Protein AF-A0A922T431-F1 (afdb_monomer_lite)

Organism: NCBI:txid45151

InterPro domains:
  IPR031358 Stealth protein CR1, conserved region 1 [PF17101] (36-63)
  IPR047141 Stealth family [PTHR24045] (108-192)

Secondary structure (DSSP, 8-state):
-----HHHHHTT----SHHHHHHHH----SPPPPPPPEEEEEE---TT-HHHHHHHHHHHTT-TT--TT-----HHHHHTTTEEEEEEEE-EEEEPPTT--SS-EEEE---TTS-TT-TTEEEEEHHHHS-TTGGGG-----HHHHHTTGGGS--SS-EEEEE-TT----S---HHHHEETTTEE---EEEEEE---SPP-HHHHTSSTTHHHHHHHHHHHHHHH-S--EEEEPSS-EEEEHHHHHHHHHTSHHHHHHHHT-SSTTSSS----HHHHHHHHHHHHHHHHHHHHHHHHHHT---PPTTPPPP-

pLDDT: mean 78.51, std 18.5, range [34.03, 98.19]

Structure (mmCIF, N/CA/C/O backbone):
data_AF-A0A922T431-F1
#
_entry.id   AF-A0A922T431-F1
#
loop_
_atom_site.group_PDB
_atom_site.id
_atom_site.type_symbol
_atom_site.label_atom_id
_atom_site.label_alt_id
_atom_site.label_comp_id
_atom_site.label_asym_id
_atom_site.label_entity_id
_atom_site.label_seq_id
_atom_site.pdbx_PDB_ins_code
_atom_site.Cartn_x
_atom_site.Cartn_y
_atom_site.Cartn_z
_atom_site.occupancy
_atom_site.B_iso_or_equiv
_atom_site.auth_seq_id
_atom_site.auth_comp_id
_atom_site.auth_asym_id
_atom_site.auth_atom_id
_atom_site.pdbx_PDB_model_num
ATOM 1 N N . MET A 1 1 ? -11.425 -29.315 9.065 1.00 37.94 1 MET A N 1
ATOM 2 C CA . MET A 1 1 ? -11.839 -27.923 9.331 1.00 37.94 1 MET A CA 1
ATOM 3 C C . MET A 1 1 ? -13.321 -27.972 9.658 1.00 37.94 1 MET A C 1
ATOM 5 O O . MET A 1 1 ? -14.078 -28.425 8.813 1.00 37.94 1 MET A O 1
ATOM 9 N N . ILE A 1 2 ? -13.710 -27.664 10.897 1.00 36.66 2 ILE A N 1
ATOM 10 C CA . ILE A 1 2 ? -15.126 -27.625 11.287 1.00 36.66 2 ILE A CA 1
ATOM 11 C C . ILE A 1 2 ? -15.680 -26.314 10.729 1.00 36.66 2 ILE A C 1
ATOM 13 O O . ILE A 1 2 ? -15.178 -25.248 11.078 1.00 36.66 2 ILE A O 1
ATOM 17 N N . VAL A 1 3 ? -16.634 -26.404 9.808 1.00 43.72 3 VAL A N 1
ATOM 18 C CA . VAL A 1 3 ? -17.357 -25.247 9.276 1.00 43.72 3 VAL A CA 1
ATOM 19 C C . VAL A 1 3 ? -18.650 -25.158 10.074 1.00 43.72 3 VAL A C 1
ATOM 21 O O . VAL A 1 3 ? -19.471 -26.062 9.983 1.00 43.72 3 VAL A O 1
ATOM 24 N N . VAL A 1 4 ? -18.787 -24.114 10.886 1.00 49.91 4 VAL A N 1
ATOM 25 C CA . VAL A 1 4 ? -20.044 -23.761 11.560 1.00 49.91 4 VAL A CA 1
ATOM 26 C C . VAL A 1 4 ? -20.650 -22.625 10.751 1.00 49.91 4 VAL A C 1
ATOM 28 O O . VAL A 1 4 ? -19.943 -21.666 10.425 1.00 49.91 4 VAL A O 1
ATOM 31 N N . SER A 1 5 ? -21.915 -22.758 10.361 1.00 55.88 5 SER A N 1
ATOM 32 C CA . SER A 1 5 ? -22.614 -21.699 9.630 1.00 55.88 5 SER A CA 1
ATOM 33 C C . SER A 1 5 ? -22.793 -20.458 10.512 1.00 55.88 5 SER A C 1
ATOM 35 O O . SER A 1 5 ? -22.745 -20.546 11.743 1.00 55.88 5 SER A O 1
ATOM 37 N N . ILE A 1 6 ? -22.969 -19.277 9.905 1.00 51.53 6 ILE A N 1
ATOM 38 C CA . ILE A 1 6 ? -23.163 -18.062 10.707 1.00 51.53 6 ILE A CA 1
ATOM 39 C C . ILE A 1 6 ? -24.457 -18.177 11.515 1.00 51.53 6 ILE A C 1
ATOM 41 O O . ILE A 1 6 ? -24.462 -17.839 12.693 1.00 51.53 6 ILE A O 1
ATOM 45 N N . GLU A 1 7 ? -25.490 -18.761 10.909 1.00 61.34 7 GLU A N 1
ATOM 46 C CA . GLU A 1 7 ? -26.793 -19.053 11.492 1.00 61.34 7 GLU A CA 1
ATOM 47 C C . GLU A 1 7 ? -26.662 -19.926 12.743 1.00 61.34 7 GLU A C 1
ATOM 49 O O . GLU A 1 7 ? -27.188 -19.562 13.790 1.00 61.34 7 GLU A O 1
ATOM 54 N N . GLU A 1 8 ? -25.891 -21.017 12.681 1.00 66.06 8 GLU A N 1
ATOM 55 C CA . GLU A 1 8 ? -25.609 -21.856 13.855 1.00 66.06 8 GLU A CA 1
ATOM 56 C C . GLU A 1 8 ? -24.791 -21.107 14.914 1.00 66.06 8 GLU A C 1
ATOM 58 O O . GLU A 1 8 ? -25.038 -21.258 16.108 1.00 66.06 8 GLU A O 1
ATOM 63 N N . SER A 1 9 ? -23.829 -20.271 14.508 1.00 58.75 9 SER A N 1
ATOM 64 C CA . SER A 1 9 ? -22.991 -19.533 15.463 1.00 58.75 9 SER A CA 1
ATOM 65 C C . SER A 1 9 ? -23.727 -18.411 16.207 1.00 58.75 9 SER A C 1
ATOM 67 O O . SER A 1 9 ? -23.276 -18.004 17.279 1.00 58.75 9 SER A O 1
ATOM 69 N N . VAL A 1 10 ? -24.856 -17.932 15.669 1.00 63.41 10 VAL A N 1
ATOM 70 C CA . VAL A 1 10 ? -25.667 -16.854 16.259 1.00 63.41 10 VAL A CA 1
ATOM 71 C C . VAL A 1 10 ? -27.062 -17.302 16.695 1.00 63.41 10 VAL A C 1
ATOM 73 O O . VAL A 1 10 ? -27.822 -16.467 17.173 1.00 63.41 10 VAL A O 1
ATOM 76 N N . GLN A 1 11 ? -27.406 -18.593 16.583 1.00 69.81 11 GLN A N 1
ATOM 77 C CA . GLN A 1 11 ? -28.772 -19.087 16.836 1.00 69.81 11 GLN A CA 1
ATOM 78 C C . GLN A 1 11 ? -29.279 -18.749 18.256 1.00 69.81 11 GLN A C 1
ATOM 80 O O . GLN A 1 11 ? -30.478 -18.593 18.466 1.00 69.81 11 GLN A O 1
ATOM 85 N N . ASP A 1 12 ? -28.362 -18.635 19.223 1.00 72.50 12 ASP A N 1
ATOM 86 C CA . ASP A 1 12 ? -28.673 -18.336 20.625 1.00 72.50 12 ASP A CA 1
ATOM 87 C C . ASP A 1 12 ? -28.316 -16.888 21.017 1.00 72.50 12 ASP A C 1
ATOM 89 O O . ASP A 1 12 ? -28.299 -16.551 22.203 1.00 72.50 12 ASP A O 1
ATOM 93 N N . VAL A 1 13 ? -27.950 -16.041 20.050 1.00 72.19 13 VAL A N 1
ATOM 94 C CA . VAL A 1 13 ? -27.691 -14.617 20.281 1.00 72.19 13 VAL A CA 1
ATOM 95 C C . VAL A 1 13 ? -29.018 -13.882 20.155 1.00 72.19 13 VAL A C 1
ATOM 97 O O . VAL A 1 13 ? -29.541 -13.687 19.060 1.00 72.19 13 VAL A O 1
ATOM 100 N N . VAL A 1 14 ? -29.568 -13.470 21.293 1.00 74.69 14 VAL A N 1
ATOM 101 C CA . VAL A 1 14 ? -30.719 -12.569 21.326 1.00 74.69 14 VAL A CA 1
ATOM 102 C C . VAL A 1 14 ? -30.178 -11.150 21.243 1.00 74.69 14 VAL A C 1
ATOM 104 O O . VAL A 1 14 ? -29.561 -10.678 22.192 1.00 74.69 14 VAL A O 1
ATOM 107 N N . LEU A 1 15 ? -30.381 -10.496 20.098 1.00 66.38 15 LEU A N 1
ATOM 108 C CA . LEU A 1 15 ? -30.138 -9.063 19.978 1.00 66.38 15 LEU A CA 1
ATOM 109 C C . LEU A 1 15 ? -31.263 -8.330 20.708 1.00 66.38 15 LEU A C 1
ATOM 111 O O . LEU A 1 15 ? -32.439 -8.506 20.384 1.00 66.38 15 LEU A O 1
ATOM 115 N N . GLU A 1 16 ? -30.911 -7.520 21.695 1.00 76.00 16 GLU A 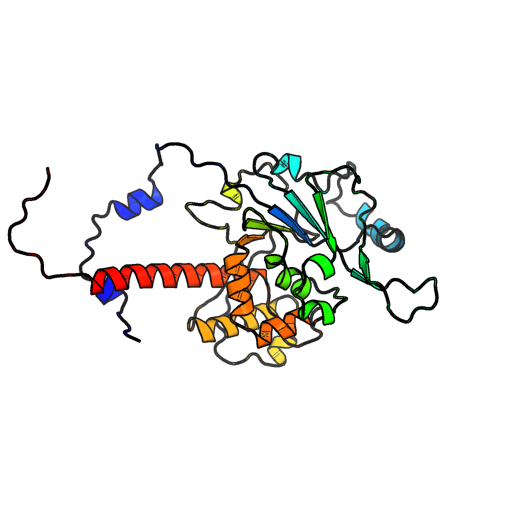N 1
ATOM 116 C CA . GLU A 1 16 ? -31.872 -6.766 22.504 1.00 76.00 16 GLU A CA 1
ATOM 117 C C . GLU A 1 16 ? -32.314 -5.460 21.813 1.00 76.00 16 GLU A C 1
ATOM 119 O O . GLU A 1 16 ? -33.149 -4.717 22.330 1.00 76.00 16 GLU A O 1
ATOM 124 N N . GLY A 1 17 ? -31.769 -5.170 20.627 1.00 69.31 17 GLY A N 1
ATOM 125 C CA . GLY A 1 17 ? -32.112 -4.019 19.791 1.00 69.31 17 GLY A CA 1
ATOM 126 C C . GLY A 1 17 ? -31.382 -2.735 20.189 1.00 69.31 17 GLY A C 1
ATOM 127 O O . GLY A 1 17 ? -31.404 -1.749 19.444 1.00 69.31 17 GLY A O 1
ATOM 128 N N . TRP A 1 18 ? -30.690 -2.732 21.332 1.00 73.44 18 TRP A N 1
ATOM 129 C CA . TRP A 1 18 ? -29.837 -1.619 21.736 1.00 73.44 18 TRP A CA 1
ATOM 130 C C . TRP A 1 18 ? -28.483 -1.639 21.024 1.00 73.44 18 TRP A C 1
ATOM 132 O O . TRP A 1 18 ? -27.868 -0.584 20.916 1.00 73.44 18 TRP A O 1
ATOM 142 N N . GLU A 1 19 ? -28.025 -2.782 20.506 1.00 72.50 19 GLU A N 1
ATOM 143 C CA . GLU A 1 19 ? -26.699 -2.943 19.902 1.00 72.50 19 GLU A CA 1
ATOM 144 C C . GLU A 1 19 ? -26.547 -2.075 18.652 1.00 72.50 19 GLU A C 1
ATOM 146 O O . GLU A 1 19 ? -25.563 -1.349 18.525 1.00 72.50 19 GLU A O 1
ATOM 151 N N . ASP A 1 20 ? -27.551 -2.079 17.769 1.00 62.34 20 ASP A N 1
ATOM 152 C CA . ASP A 1 20 ? -27.580 -1.215 16.581 1.00 62.34 20 ASP A CA 1
ATOM 153 C C . ASP A 1 20 ? -27.616 0.265 16.982 1.00 62.34 20 ASP A C 1
ATOM 155 O O . ASP A 1 20 ? -26.862 1.088 16.468 1.00 62.34 20 ASP A O 1
ATOM 159 N N . THR A 1 21 ? -28.416 0.603 17.998 1.00 66.88 21 THR A N 1
ATOM 160 C CA . THR A 1 21 ? -28.475 1.971 18.531 1.00 66.88 21 THR A CA 1
ATOM 161 C C . THR A 1 21 ? -27.138 2.393 19.142 1.00 66.88 21 THR A C 1
ATOM 163 O O . THR A 1 21 ? -26.730 3.543 18.990 1.00 66.88 21 THR A O 1
ATOM 166 N N . TRP A 1 22 ? -26.429 1.483 19.806 1.00 66.06 22 TRP A N 1
ATOM 167 C CA . TRP A 1 22 ? -25.132 1.755 20.407 1.00 66.06 22 TRP A CA 1
ATOM 168 C C . TRP A 1 22 ? -24.054 1.920 19.332 1.00 66.06 22 TRP A C 1
ATOM 170 O O . TRP A 1 22 ? -23.363 2.932 19.324 1.00 66.06 22 TRP A O 1
ATOM 180 N N . VAL A 1 23 ? -23.971 1.016 18.354 1.00 58.28 23 VAL A N 1
ATOM 181 C CA . VAL A 1 23 ? -23.020 1.128 17.234 1.00 58.28 23 VAL A CA 1
ATOM 182 C C . VAL A 1 23 ? -23.287 2.379 16.388 1.00 58.28 23 VAL A C 1
ATOM 184 O O . VAL A 1 23 ? -22.345 3.068 16.003 1.00 58.28 23 VAL A O 1
ATOM 187 N N . ALA A 1 24 ? -24.554 2.704 16.120 1.00 60.94 24 ALA A N 1
ATOM 188 C CA . ALA A 1 24 ? -24.917 3.817 15.245 1.00 60.94 24 ALA A CA 1
ATOM 189 C C . ALA A 1 24 ? -24.948 5.184 15.948 1.00 60.94 24 ALA A C 1
ATOM 191 O O . ALA A 1 24 ? -24.745 6.207 15.292 1.00 60.94 24 ALA A O 1
ATOM 192 N N . LYS A 1 25 ? -25.264 5.239 17.252 1.00 69.19 25 LYS A N 1
ATOM 193 C CA . LYS A 1 25 ? -25.563 6.503 17.955 1.00 69.19 25 LYS A CA 1
ATOM 194 C C . LYS A 1 25 ? -24.847 6.692 19.289 1.00 69.19 25 LYS A C 1
ATOM 196 O O . LYS A 1 25 ? -24.938 7.796 19.835 1.00 69.19 25 LYS A O 1
ATOM 201 N N . ALA A 1 26 ? -24.164 5.687 19.847 1.00 68.12 26 ALA A N 1
ATOM 202 C CA . ALA A 1 26 ? -23.468 5.889 21.114 1.00 68.12 26 ALA A CA 1
ATOM 203 C C . ALA A 1 26 ? -22.383 6.959 20.965 1.00 68.12 26 ALA A C 1
ATOM 205 O O . ALA A 1 26 ? -21.613 6.984 20.006 1.00 68.12 26 ALA A O 1
ATOM 206 N N . ARG A 1 27 ? -22.306 7.841 21.962 1.00 66.00 27 ARG A N 1
ATOM 207 C CA . ARG A 1 27 ? -21.190 8.769 22.129 1.00 66.00 27 ARG A CA 1
ATOM 208 C C . ARG A 1 27 ? -20.354 8.286 23.295 1.00 66.00 27 ARG A C 1
ATOM 210 O O . ARG A 1 27 ? -20.839 8.225 24.421 1.00 66.00 27 ARG A O 1
ATOM 217 N N . TYR A 1 28 ? -19.107 7.934 23.017 1.00 68.50 28 TYR A N 1
ATOM 218 C CA . TYR A 1 28 ? -18.165 7.541 24.052 1.00 68.50 28 TYR A CA 1
ATOM 219 C C . TYR A 1 28 ? -17.865 8.743 24.964 1.00 68.50 28 TYR A C 1
ATOM 221 O O . TYR A 1 28 ? -17.396 9.775 24.491 1.00 68.50 28 TYR A O 1
ATOM 229 N N . GLN A 1 29 ? -18.170 8.612 26.259 1.00 75.69 29 GLN A N 1
ATOM 230 C CA . GLN A 1 29 ? -17.919 9.633 27.293 1.00 75.69 29 GLN A CA 1
ATOM 231 C C . GLN A 1 29 ? -16.714 9.290 28.189 1.00 75.69 29 GLN A C 1
ATOM 233 O O . GLN A 1 29 ? -16.491 9.941 29.207 1.00 75.69 29 GLN A O 1
ATOM 238 N N . GLY A 1 30 ? -15.962 8.237 27.854 1.00 72.88 30 GLY A N 1
ATOM 239 C CA . GLY A 1 30 ? -14.766 7.847 28.598 1.00 72.88 30 GLY A CA 1
ATOM 240 C C . GLY A 1 30 ? -13.554 8.737 28.287 1.00 72.88 30 GLY A C 1
ATOM 241 O O . GLY A 1 30 ? -13.652 9.670 27.487 1.00 72.88 30 GLY A O 1
ATOM 242 N N . PRO A 1 31 ? -12.388 8.458 28.899 1.00 77.56 31 PRO A N 1
ATOM 243 C CA . PRO A 1 31 ? -11.179 9.244 28.674 1.00 77.56 31 PRO A CA 1
ATOM 244 C C . PRO A 1 31 ? -10.774 9.216 27.199 1.00 77.56 31 PRO A C 1
ATOM 246 O O . PRO A 1 31 ? -10.840 8.163 26.559 1.00 77.56 31 PRO A O 1
ATOM 249 N N . HIS A 1 32 ? -10.325 10.361 26.678 1.00 75.00 32 HIS A N 1
ATOM 250 C CA . HIS A 1 32 ? -9.776 10.439 25.328 1.00 75.00 32 HIS A CA 1
ATOM 251 C C . HIS A 1 32 ? -8.631 9.436 25.181 1.00 75.00 32 HIS A C 1
ATOM 253 O O . HIS A 1 32 ? -7.678 9.439 25.963 1.00 75.00 32 HIS A O 1
ATOM 259 N N . LEU A 1 33 ? -8.745 8.560 24.184 1.00 77.50 33 LEU A N 1
ATOM 260 C CA . LEU A 1 33 ? -7.647 7.677 23.821 1.00 77.50 33 LEU A CA 1
ATOM 261 C C . LEU A 1 33 ? -6.483 8.529 23.292 1.00 77.50 33 LEU A C 1
ATOM 263 O O . LEU A 1 33 ? -6.740 9.544 22.637 1.00 77.50 33 LEU A O 1
ATOM 267 N N . PRO A 1 34 ? -5.221 8.135 23.545 1.00 85.38 34 PRO A N 1
ATOM 268 C CA . PRO A 1 34 ? -4.074 8.807 22.950 1.00 85.38 34 PRO A CA 1
ATOM 269 C C . PRO A 1 34 ? -4.222 8.882 21.428 1.00 85.38 34 PRO A C 1
ATOM 271 O O . PRO A 1 34 ? -4.550 7.878 20.788 1.00 85.38 34 PRO A O 1
ATOM 274 N N . GLU A 1 35 ? -3.986 10.065 20.856 1.00 88.38 35 GLU A N 1
ATOM 275 C CA . GLU A 1 35 ? -4.052 10.248 19.408 1.00 88.38 35 G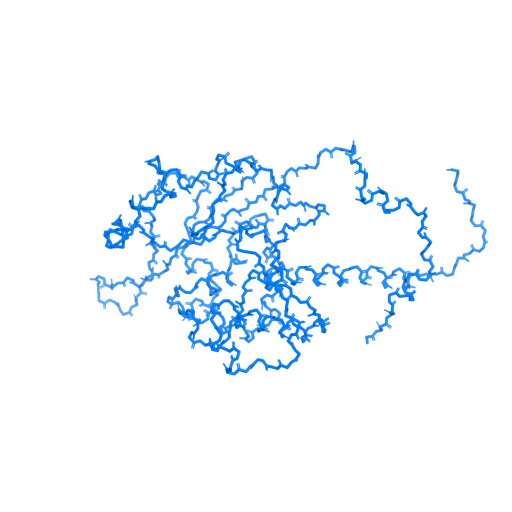LU A CA 1
ATOM 276 C C . GLU A 1 35 ? -2.994 9.357 18.734 1.00 88.38 35 GLU A C 1
ATOM 278 O O . GLU A 1 35 ? -1.814 9.417 19.108 1.00 88.38 35 GLU A O 1
ATOM 283 N N . PRO A 1 36 ? -3.384 8.492 17.778 1.00 92.44 36 PRO A N 1
ATOM 284 C CA . PRO A 1 36 ? -2.431 7.615 17.124 1.00 92.44 36 PRO A CA 1
ATOM 285 C C . PRO A 1 36 ? -1.458 8.436 16.277 1.00 92.44 36 PRO A C 1
ATOM 287 O O . PRO A 1 36 ? -1.860 9.304 15.507 1.00 92.44 36 PRO A O 1
ATOM 290 N N . LYS A 1 37 ? -0.171 8.112 16.388 1.00 95.06 37 LYS A N 1
ATOM 291 C CA . LYS A 1 37 ? 0.874 8.662 15.527 1.00 95.06 37 LYS A CA 1
ATOM 292 C C . LYS A 1 37 ? 0.968 7.862 14.228 1.00 95.06 37 LYS A C 1
ATOM 294 O O . LYS A 1 37 ? 0.804 6.640 14.249 1.00 95.06 37 LYS A O 1
ATOM 299 N N . ILE A 1 38 ? 1.206 8.549 13.111 1.00 95.94 38 ILE A N 1
ATOM 300 C CA . ILE A 1 38 ? 1.202 7.954 11.764 1.00 95.94 38 ILE A CA 1
ATOM 301 C C . ILE A 1 38 ? 2.439 8.410 10.982 1.00 95.94 38 ILE A C 1
ATOM 303 O O . ILE A 1 38 ? 2.795 9.591 10.997 1.00 95.94 38 ILE A O 1
ATOM 307 N N . ASP A 1 39 ? 3.080 7.474 10.283 1.00 95.88 39 ASP A N 1
ATOM 308 C CA . ASP A 1 39 ? 4.164 7.778 9.348 1.00 95.88 39 ASP A CA 1
ATOM 309 C C . ASP A 1 39 ? 3.578 8.184 7.999 1.00 95.88 39 ASP A C 1
ATOM 311 O O . ASP A 1 39 ? 2.793 7.444 7.406 1.00 95.88 39 ASP A O 1
ATOM 315 N N . PHE A 1 40 ? 3.986 9.333 7.478 1.00 94.50 40 PHE A N 1
ATOM 316 C CA . PHE A 1 40 ? 3.612 9.766 6.138 1.00 94.50 40 PHE A CA 1
ATOM 317 C C . PHE A 1 40 ? 4.656 9.276 5.148 1.00 94.50 40 PHE A C 1
ATOM 319 O O . PHE A 1 40 ? 5.841 9.534 5.335 1.00 94.50 40 PHE A O 1
ATOM 326 N N . VAL A 1 41 ? 4.233 8.573 4.101 1.00 93.88 41 VAL A N 1
ATOM 327 C CA . VAL A 1 41 ? 5.142 8.001 3.103 1.00 93.88 41 VAL A CA 1
ATOM 328 C C . VAL A 1 41 ? 4.783 8.539 1.728 1.00 93.88 41 VAL A C 1
ATOM 330 O O . VAL A 1 41 ? 3.721 8.232 1.203 1.00 93.88 41 VAL A O 1
ATOM 333 N N . TYR A 1 42 ? 5.676 9.323 1.141 1.00 90.00 42 TYR A N 1
ATOM 334 C CA . TYR A 1 42 ? 5.523 9.877 -0.196 1.00 90.00 42 TYR A CA 1
ATOM 335 C C . TYR A 1 42 ? 6.293 9.031 -1.196 1.00 90.00 42 TYR A C 1
ATOM 337 O O . TYR A 1 42 ? 7.517 8.914 -1.103 1.00 90.00 42 TYR A O 1
ATOM 345 N N . ASN A 1 43 ? 5.583 8.457 -2.163 1.00 81.00 43 ASN A N 1
ATOM 346 C CA . ASN A 1 43 ? 6.213 7.863 -3.329 1.00 81.00 43 ASN A CA 1
ATOM 347 C C . ASN A 1 43 ? 6.639 8.999 -4.264 1.00 81.00 43 ASN A C 1
ATOM 349 O O . ASN A 1 43 ? 5.801 9.588 -4.941 1.00 81.00 43 ASN A O 1
ATOM 353 N N . TRP A 1 44 ? 7.921 9.360 -4.243 1.00 69.25 44 TRP A N 1
ATOM 354 C CA . TRP A 1 44 ? 8.423 10.488 -5.013 1.00 69.25 44 TRP A CA 1
ATOM 355 C C . TRP A 1 44 ? 9.275 10.011 -6.184 1.00 69.25 44 TRP A C 1
ATOM 357 O O . TRP A 1 44 ? 10.348 9.428 -6.028 1.00 69.25 44 TRP A O 1
ATOM 367 N N . VAL A 1 45 ? 8.816 10.333 -7.386 1.00 55.72 45 VAL A N 1
ATOM 368 C CA . VAL A 1 45 ? 9.649 10.300 -8.585 1.00 55.72 45 VAL A CA 1
ATOM 369 C C . VAL A 1 45 ? 10.208 11.705 -8.771 1.00 55.72 45 VAL A C 1
ATOM 371 O O . VAL A 1 45 ? 9.478 12.684 -8.638 1.00 55.72 45 VAL A O 1
ATOM 374 N N . ASN A 1 46 ? 11.511 11.826 -9.037 1.00 52.56 46 ASN A N 1
ATOM 375 C CA . ASN A 1 46 ? 12.171 13.124 -9.160 1.00 52.56 46 ASN A CA 1
ATOM 376 C C . ASN A 1 46 ? 11.660 13.943 -10.358 1.00 52.56 46 ASN A C 1
ATOM 378 O O . ASN A 1 46 ? 12.304 13.977 -11.402 1.00 52.56 46 ASN A O 1
ATOM 382 N N . GLY A 1 47 ? 10.547 14.656 -10.173 1.00 49.38 47 GLY A N 1
ATOM 383 C CA . GLY A 1 47 ? 10.031 15.679 -11.085 1.00 49.38 47 GLY A CA 1
ATOM 384 C C . GLY A 1 47 ? 10.918 16.927 -11.161 1.00 49.38 47 GLY A C 1
ATOM 385 O O . GLY A 1 47 ? 10.787 17.727 -12.079 1.00 49.38 47 GLY A O 1
ATOM 386 N N . SER A 1 48 ? 11.834 17.093 -10.198 1.00 48.34 48 SER A N 1
ATOM 387 C CA . SER A 1 48 ? 12.631 18.308 -10.008 1.00 48.34 48 SER A CA 1
ATOM 388 C C . SER A 1 48 ? 13.970 18.338 -10.761 1.00 48.34 48 SER A C 1
ATOM 390 O O . SER A 1 48 ? 14.786 19.231 -10.532 1.00 48.34 48 SER A O 1
ATOM 392 N N . GLN A 1 49 ? 14.222 17.370 -11.649 1.00 53.94 49 GLN A N 1
ATOM 393 C CA . GLN A 1 49 ? 15.367 17.435 -12.560 1.00 53.94 49 GLN A CA 1
ATOM 394 C C . GLN A 1 49 ? 15.196 18.618 -13.523 1.00 53.94 49 GLN A C 1
ATOM 396 O O . GLN A 1 49 ? 14.132 18.721 -14.139 1.00 53.94 49 GLN A O 1
ATOM 401 N N . PRO A 1 50 ? 16.202 19.500 -13.683 1.00 54.19 50 PRO A N 1
ATOM 402 C CA . PRO A 1 50 ? 16.099 20.681 -14.541 1.00 54.19 50 PRO A CA 1
ATOM 403 C C . PRO A 1 50 ? 15.619 20.365 -15.960 1.00 54.19 50 PRO A C 1
ATOM 405 O O . PRO A 1 50 ? 14.869 21.141 -16.540 1.00 54.19 50 PRO A O 1
ATOM 408 N N . GLU A 1 51 ? 16.003 19.209 -16.496 1.00 50.03 51 GLU A N 1
ATOM 409 C CA . GLU A 1 51 ? 15.645 18.727 -17.828 1.00 50.03 51 GLU A CA 1
ATOM 410 C C . GLU A 1 51 ? 14.155 18.343 -17.925 1.00 50.03 51 GLU A C 1
ATOM 412 O O . GLU A 1 51 ? 13.482 18.667 -18.909 1.00 50.03 51 GLU A O 1
ATOM 417 N N . LEU A 1 52 ? 13.613 17.706 -16.881 1.00 45.09 52 LEU A N 1
ATOM 418 C CA . LEU A 1 52 ? 12.200 17.331 -16.780 1.00 45.09 52 LEU A CA 1
ATOM 419 C C . LEU A 1 52 ? 11.323 18.559 -16.489 1.00 45.09 52 LEU A C 1
ATOM 421 O O . LEU A 1 52 ? 10.323 18.767 -17.177 1.00 45.09 52 LEU A O 1
ATOM 425 N N . ILE A 1 53 ? 11.754 19.432 -15.570 1.00 49.31 53 ILE A N 1
ATOM 426 C CA . ILE A 1 53 ? 11.119 20.732 -15.307 1.00 49.31 53 ILE A CA 1
ATOM 427 C C . ILE A 1 53 ? 11.086 21.565 -16.589 1.00 49.31 53 ILE A C 1
ATOM 429 O O . ILE A 1 53 ? 10.033 22.082 -16.940 1.00 49.31 53 ILE A O 1
ATOM 433 N N . ALA A 1 54 ? 12.199 21.702 -17.318 1.00 54.59 54 ALA A N 1
ATOM 434 C CA . ALA A 1 54 ? 12.249 22.500 -18.546 1.00 54.59 54 ALA A CA 1
ATOM 435 C C . ALA A 1 54 ? 11.261 21.998 -19.609 1.00 54.59 54 ALA A C 1
ATOM 437 O O . ALA A 1 54 ? 10.693 22.800 -20.349 1.00 54.59 54 ALA A O 1
ATOM 438 N N . THR A 1 55 ? 11.020 20.686 -19.639 1.00 44.06 55 THR A N 1
ATOM 439 C CA . THR A 1 55 ? 10.064 20.045 -20.547 1.00 44.06 55 THR A CA 1
ATOM 440 C C . THR A 1 55 ? 8.611 20.228 -20.086 1.00 44.06 55 THR A C 1
ATOM 442 O O . THR A 1 55 ? 7.732 20.447 -20.916 1.00 44.06 55 THR A O 1
ATOM 445 N N . MET A 1 56 ? 8.346 20.174 -18.775 1.00 40.78 56 MET A N 1
ATOM 446 C CA . MET A 1 56 ? 6.999 20.275 -18.186 1.00 40.78 56 MET A CA 1
ATOM 447 C C . MET A 1 56 ? 6.515 21.719 -17.984 1.00 40.78 56 MET A C 1
ATOM 449 O O . MET A 1 56 ? 5.326 21.997 -18.124 1.00 40.78 56 MET A O 1
ATOM 453 N N . ARG A 1 57 ? 7.425 22.655 -17.695 1.00 46.66 57 ARG A N 1
ATOM 454 C CA . ARG A 1 57 ? 7.146 24.052 -17.317 1.00 46.66 57 ARG A CA 1
ATOM 455 C C . ARG A 1 57 ? 6.247 24.823 -18.299 1.00 46.66 57 ARG A C 1
ATOM 457 O O . ARG A 1 57 ? 5.395 25.565 -17.817 1.00 46.66 57 ARG A O 1
ATOM 464 N N . PRO A 1 58 ? 6.350 24.663 -19.635 1.00 50.31 58 PRO A N 1
ATOM 465 C CA . PRO A 1 58 ? 5.423 25.316 -20.566 1.00 50.31 58 PRO A CA 1
ATOM 466 C C . PRO A 1 58 ? 3.967 24.845 -20.415 1.00 50.31 58 PRO A C 1
ATOM 468 O O . PRO A 1 58 ? 3.045 25.597 -20.724 1.00 50.31 58 PRO A O 1
ATOM 471 N N . TYR A 1 59 ? 3.760 23.610 -19.950 1.00 42.00 59 TYR A N 1
ATOM 472 C CA . TYR A 1 59 ? 2.440 23.017 -19.725 1.00 42.00 59 TYR A CA 1
ATOM 473 C C . TYR A 1 59 ? 1.910 23.326 -18.318 1.00 42.00 59 TYR A C 1
ATOM 475 O O . TYR A 1 59 ? 0.720 23.580 -18.158 1.00 42.00 59 TYR A O 1
ATOM 483 N N . ASP A 1 60 ? 2.799 23.367 -17.322 1.00 44.44 60 ASP A N 1
ATOM 484 C CA . ASP A 1 60 ? 2.480 23.645 -15.916 1.00 44.44 60 ASP A CA 1
ATOM 485 C C . ASP A 1 60 ? 2.028 25.101 -15.672 1.00 44.44 60 ASP A C 1
ATOM 487 O O . ASP A 1 60 ? 1.058 25.351 -14.958 1.00 44.44 60 ASP A O 1
ATOM 491 N N . ILE A 1 61 ? 2.653 26.078 -16.343 1.00 50.00 61 ILE A N 1
ATOM 492 C CA . ILE A 1 61 ? 2.288 27.510 -16.245 1.00 50.00 61 ILE A CA 1
ATOM 493 C C . ILE A 1 61 ? 0.883 27.795 -16.808 1.00 50.00 61 ILE A C 1
ATOM 495 O O . ILE A 1 61 ? 0.226 28.745 -16.395 1.00 50.00 61 ILE A O 1
ATOM 499 N N . ASN A 1 62 ? 0.400 26.965 -17.734 1.00 50.56 62 ASN A N 1
ATOM 500 C CA . ASN A 1 62 ? -0.934 27.101 -18.323 1.00 50.56 62 ASN A CA 1
ATOM 501 C C . ASN A 1 62 ? -2.006 26.279 -17.587 1.00 50.56 62 ASN A C 1
ATOM 503 O O . ASN A 1 62 ? -3.168 26.279 -17.998 1.00 50.56 62 ASN A O 1
ATOM 507 N N . SER A 1 63 ? -1.634 25.563 -16.523 1.00 44.94 63 SER A N 1
ATOM 508 C CA . SER A 1 63 ? -2.571 24.787 -15.718 1.00 44.94 63 SER A CA 1
ATOM 509 C C . SER A 1 63 ? -3.349 25.704 -14.777 1.00 44.94 63 SER A C 1
ATOM 511 O O . SER A 1 63 ? -2.773 26.420 -13.963 1.00 44.94 63 SER A O 1
ATOM 513 N N . SER A 1 64 ? -4.679 25.635 -14.816 1.00 40.62 64 SER A N 1
ATOM 514 C CA . SER A 1 64 ? -5.570 26.377 -13.910 1.00 40.62 64 SER A CA 1
ATOM 515 C C . SER A 1 64 ? -5.533 25.892 -12.450 1.00 40.62 64 SER A C 1
ATOM 517 O O . SER A 1 64 ? -6.338 26.344 -11.641 1.00 40.62 64 SER A O 1
ATOM 519 N N . LEU A 1 65 ? -4.670 24.922 -12.131 1.00 38.56 65 LEU A N 1
ATOM 520 C CA . LEU A 1 65 ? -4.501 24.315 -10.806 1.00 38.56 65 LEU A CA 1
ATOM 521 C C . LEU A 1 65 ? -3.175 24.714 -10.133 1.00 38.56 65 LEU A C 1
ATOM 523 O O . LEU A 1 65 ? -2.832 24.143 -9.102 1.00 38.56 65 LEU A O 1
ATOM 527 N N . ASN A 1 66 ? -2.419 25.643 -10.723 1.00 41.31 66 ASN A N 1
ATOM 528 C CA . ASN A 1 66 ? -1.123 26.069 -10.202 1.00 41.31 66 ASN A CA 1
ATOM 529 C C . ASN A 1 66 ? -1.286 27.172 -9.136 1.00 41.31 66 ASN A C 1
ATOM 531 O O . ASN A 1 66 ? -2.085 28.091 -9.318 1.00 41.31 66 ASN A O 1
ATOM 535 N N . ASP A 1 67 ? -0.530 27.074 -8.041 1.00 45.09 67 ASP A N 1
ATOM 536 C CA . ASP A 1 67 ? -0.428 28.083 -6.978 1.00 45.09 67 ASP A CA 1
ATOM 537 C C . ASP A 1 67 ? 0.979 28.703 -7.024 1.00 45.09 67 ASP A C 1
ATOM 539 O O . ASP A 1 67 ? 1.983 27.989 -6.923 1.00 45.09 67 ASP A O 1
ATOM 543 N N . GLU A 1 68 ? 1.052 30.029 -7.194 1.00 42.47 68 GLU A N 1
ATOM 544 C CA . GLU A 1 68 ? 2.306 30.791 -7.292 1.00 42.47 68 GLU A CA 1
ATOM 545 C C . GLU A 1 68 ? 3.190 30.657 -6.039 1.00 42.47 68 GLU A C 1
ATOM 547 O O . GLU A 1 68 ? 4.409 30.809 -6.140 1.00 42.47 68 GLU A O 1
ATOM 552 N N . GLU A 1 69 ? 2.616 30.340 -4.871 1.00 48.72 69 GLU A N 1
ATOM 553 C CA . GLU A 1 69 ? 3.360 30.244 -3.607 1.00 48.72 69 GLU A CA 1
ATOM 554 C C . GLU A 1 69 ? 4.120 28.918 -3.438 1.00 48.72 69 GLU A C 1
ATOM 556 O O . GLU A 1 69 ? 4.998 28.804 -2.579 1.00 48.72 69 GLU A O 1
ATOM 561 N N . GLY A 1 70 ? 3.840 27.908 -4.270 1.00 43.75 70 GLY A N 1
ATOM 562 C CA . GLY A 1 70 ? 4.629 26.677 -4.307 1.00 43.75 70 GLY A CA 1
ATOM 563 C C . GLY A 1 70 ? 4.565 25.823 -3.032 1.00 43.75 70 GLY A C 1
ATOM 564 O O . GLY A 1 70 ? 5.471 25.019 -2.783 1.00 43.75 70 GLY A O 1
ATOM 565 N N . ILE A 1 71 ? 3.514 25.966 -2.217 1.00 46.56 71 ILE A N 1
ATOM 566 C CA . ILE A 1 71 ? 3.321 25.224 -0.959 1.00 46.56 71 ILE A CA 1
ATOM 567 C C . ILE A 1 71 ? 2.816 23.799 -1.267 1.00 46.56 71 ILE A C 1
ATOM 569 O O . ILE A 1 71 ? 1.711 23.399 -0.917 1.00 46.56 71 ILE A O 1
ATOM 573 N N . TRP A 1 72 ? 3.629 22.999 -1.957 1.00 44.84 72 TRP A N 1
ATOM 574 C CA . TRP A 1 72 ? 3.209 21.685 -2.464 1.00 44.84 72 TRP A CA 1
ATOM 575 C C . TRP A 1 72 ? 3.259 20.562 -1.410 1.00 44.84 72 TRP A C 1
ATOM 577 O O . TRP A 1 72 ? 2.673 19.500 -1.606 1.00 44.84 72 TRP A O 1
ATOM 587 N N . LEU A 1 73 ? 3.929 20.777 -0.269 1.00 52.94 73 LEU A N 1
ATOM 588 C CA . LEU A 1 73 ? 4.164 19.749 0.758 1.00 52.94 73 LEU A CA 1
ATOM 589 C C . LEU A 1 73 ? 4.070 20.315 2.186 1.00 52.94 73 LEU A C 1
ATOM 591 O O . LEU A 1 73 ? 5.022 20.256 2.960 1.00 52.94 73 LEU A O 1
ATOM 595 N N . ALA A 1 74 ? 2.910 20.850 2.571 1.00 58.59 74 ALA A N 1
ATOM 596 C CA . ALA A 1 74 ? 2.666 21.310 3.943 1.00 58.59 74 ALA A CA 1
ATOM 597 C C . ALA A 1 74 ? 2.012 20.224 4.819 1.00 58.59 74 ALA A C 1
ATOM 599 O O . ALA A 1 74 ? 0.981 20.444 5.452 1.00 58.59 74 ALA A O 1
ATOM 600 N N . VAL A 1 75 ? 2.610 19.029 4.876 1.00 63.97 75 VAL A N 1
ATOM 601 C CA . VAL A 1 75 ? 2.124 17.944 5.759 1.00 63.97 75 VAL A CA 1
ATOM 602 C C . VAL A 1 75 ? 2.074 18.403 7.206 1.00 63.97 75 VAL A C 1
ATOM 604 O O . VAL A 1 75 ? 1.127 18.096 7.916 1.00 63.97 75 VAL A O 1
ATOM 607 N N . GLU A 1 76 ? 3.064 19.177 7.639 1.00 68.81 76 GLU A N 1
ATOM 608 C CA . GLU A 1 76 ? 3.106 19.723 8.993 1.00 68.81 76 GLU A CA 1
ATOM 609 C C . GLU A 1 76 ? 1.921 20.664 9.273 1.00 68.81 76 GLU A C 1
ATOM 611 O O . GLU A 1 76 ? 1.320 20.583 10.341 1.00 68.81 76 GLU A O 1
ATOM 616 N N . LEU A 1 77 ? 1.507 21.475 8.290 1.00 74.12 77 LEU A N 1
ATOM 617 C CA . LEU A 1 77 ? 0.342 22.360 8.408 1.00 74.12 77 LEU A CA 1
ATOM 618 C C . LEU A 1 77 ? -0.963 21.574 8.573 1.00 74.12 77 LEU A C 1
ATOM 620 O O . LEU A 1 77 ? -1.849 21.987 9.319 1.00 74.12 77 LEU A O 1
ATOM 624 N N . TYR A 1 78 ? -1.089 20.450 7.866 1.00 81.25 78 TYR A N 1
ATOM 625 C CA . TYR A 1 78 ? -2.351 19.720 7.765 1.00 81.25 78 TYR A CA 1
ATOM 626 C C . TYR A 1 78 ? -2.452 18.485 8.663 1.00 81.25 78 TYR A C 1
ATOM 628 O O . TYR A 1 78 ? -3.558 18.029 8.937 1.00 81.25 78 TYR A O 1
ATOM 636 N N . ALA A 1 79 ? -1.331 17.952 9.137 1.00 84.25 79 ALA A N 1
ATOM 637 C CA . ALA A 1 79 ? -1.258 16.719 9.917 1.00 84.25 79 ALA A CA 1
ATOM 638 C C . ALA A 1 79 ? -0.254 16.783 11.084 1.00 84.25 79 ALA A C 1
ATOM 640 O O . ALA A 1 79 ? -0.011 15.770 11.741 1.00 84.25 79 ALA A O 1
ATOM 641 N N . GLY A 1 80 ? 0.336 17.950 11.378 1.00 81.62 80 GLY A N 1
ATOM 642 C CA . GLY A 1 80 ? 1.431 18.086 12.346 1.00 81.62 80 GLY A CA 1
ATOM 643 C C . GLY A 1 80 ? 1.131 17.569 13.759 1.00 81.62 80 GLY A C 1
ATOM 644 O O . GLY A 1 80 ? 2.036 17.084 14.434 1.00 81.62 80 GLY A O 1
ATOM 645 N N . THR A 1 81 ? -0.128 17.590 14.212 1.00 88.81 81 THR A N 1
ATOM 646 C CA . THR A 1 81 ? -0.496 17.124 15.565 1.00 88.81 81 THR A CA 1
ATOM 647 C C . THR A 1 81 ? -0.298 15.621 15.755 1.00 88.81 81 THR A C 1
ATOM 649 O O . THR A 1 81 ? 0.071 15.184 16.847 1.00 88.81 81 THR A O 1
ATOM 652 N N . PHE A 1 82 ? -0.455 14.828 14.693 1.00 91.25 82 PHE A N 1
ATOM 653 C CA . PHE A 1 82 ? -0.370 13.365 14.726 1.00 91.25 82 PHE A CA 1
ATOM 654 C C . PHE A 1 82 ? 0.715 12.784 13.811 1.00 91.25 82 PHE A C 1
ATOM 656 O O . PHE A 1 82 ? 0.965 11.574 13.834 1.00 91.25 82 PHE A O 1
ATOM 663 N N . LEU A 1 83 ? 1.399 13.638 13.049 1.00 90.81 83 LEU A N 1
ATOM 664 C CA . LEU A 1 83 ? 2.591 13.289 12.294 1.00 90.81 83 LEU A CA 1
ATOM 665 C C . LEU A 1 83 ? 3.628 12.643 13.220 1.00 90.81 83 LEU A C 1
ATOM 667 O O . LEU A 1 83 ? 3.964 13.175 14.281 1.00 90.81 83 LEU A O 1
ATOM 671 N N . ASN A 1 84 ? 4.124 11.479 12.812 1.00 92.19 84 ASN A N 1
ATOM 672 C CA . ASN A 1 84 ? 5.262 10.831 13.453 1.00 92.19 84 ASN A CA 1
ATOM 673 C C . ASN A 1 84 ? 6.573 11.154 12.728 1.00 92.19 84 ASN A C 1
ATOM 675 O O . ASN A 1 84 ? 7.564 11.540 13.340 1.00 92.19 84 ASN A O 1
ATOM 679 N N . ARG A 1 85 ? 6.564 10.969 11.405 1.00 92.00 85 ARG A N 1
ATOM 680 C CA . ARG A 1 85 ? 7.684 11.221 10.493 1.00 92.00 85 ARG A CA 1
ATOM 681 C C . ARG A 1 85 ? 7.180 11.324 9.061 1.00 92.00 85 ARG A C 1
ATOM 683 O O . ARG A 1 85 ? 6.124 10.778 8.739 1.00 92.00 85 ARG A O 1
ATOM 690 N N . VAL A 1 86 ? 7.986 11.933 8.200 1.00 90.75 86 VAL A N 1
ATOM 691 C CA . VAL A 1 86 ? 7.787 11.925 6.748 1.00 90.75 86 VAL A CA 1
ATOM 692 C C . VAL A 1 86 ? 8.886 11.085 6.107 1.00 90.75 86 VAL A C 1
ATOM 694 O O . VAL A 1 86 ? 10.066 11.297 6.364 1.00 90.75 86 VAL A O 1
ATOM 697 N N . GLN A 1 87 ? 8.513 10.131 5.265 1.00 91.94 87 GLN A N 1
ATOM 698 C CA . GLN A 1 87 ? 9.420 9.310 4.474 1.00 91.94 87 GLN A CA 1
ATOM 699 C C . GLN A 1 87 ? 9.220 9.637 2.997 1.00 91.94 87 GLN A C 1
ATOM 701 O O . GLN A 1 87 ? 8.134 9.445 2.465 1.00 91.94 87 GLN A O 1
ATOM 706 N N . ILE A 1 88 ? 10.262 10.128 2.335 1.00 88.75 88 ILE A N 1
ATOM 707 C CA . ILE A 1 88 ? 10.268 10.410 0.899 1.00 88.75 88 ILE A CA 1
ATOM 708 C C . ILE A 1 88 ? 11.004 9.263 0.225 1.00 88.75 88 ILE A C 1
ATOM 710 O O . ILE A 1 88 ? 12.214 9.102 0.405 1.00 88.75 88 ILE A O 1
ATOM 714 N N . LEU A 1 89 ? 10.274 8.447 -0.523 1.00 89.50 89 LEU A N 1
ATOM 715 C CA . LEU A 1 89 ? 10.847 7.328 -1.256 1.00 89.50 89 LEU A CA 1
ATOM 716 C C . LEU A 1 89 ? 11.403 7.833 -2.571 1.00 89.50 89 LEU A C 1
ATOM 718 O O . LEU A 1 89 ? 10.719 8.563 -3.277 1.00 89.50 89 LEU A O 1
ATOM 722 N N . VAL A 1 90 ? 12.633 7.448 -2.884 1.00 83.69 90 VAL A N 1
ATOM 723 C CA . VAL A 1 90 ? 13.334 7.921 -4.074 1.00 83.69 90 VAL A CA 1
ATOM 724 C C . VAL A 1 90 ? 13.928 6.763 -4.858 1.00 83.69 90 VAL A C 1
ATOM 726 O O . VAL A 1 90 ? 14.301 5.726 -4.295 1.00 83.69 90 VAL A O 1
ATOM 729 N N . ASN A 1 91 ? 14.073 6.957 -6.166 1.00 77.00 91 ASN A N 1
ATOM 730 C CA . ASN A 1 91 ? 14.655 5.933 -7.022 1.00 77.00 91 ASN A CA 1
ATOM 731 C C . ASN A 1 91 ? 16.134 5.719 -6.680 1.00 77.00 91 ASN A C 1
ATOM 733 O O . ASN A 1 91 ? 16.883 6.667 -6.406 1.00 77.00 91 ASN A O 1
ATOM 737 N N . ALA A 1 92 ? 16.551 4.455 -6.712 1.00 74.19 92 ALA A N 1
ATOM 738 C CA . ALA A 1 92 ? 17.963 4.115 -6.739 1.00 74.19 92 ALA A CA 1
ATOM 739 C C . ALA A 1 92 ? 18.487 4.252 -8.178 1.00 74.19 92 ALA A C 1
ATOM 741 O O . ALA A 1 92 ? 17.759 3.988 -9.135 1.00 74.19 92 ALA A O 1
ATOM 742 N N . TYR A 1 93 ? 19.739 4.676 -8.343 1.00 68.44 93 TYR A N 1
ATOM 743 C CA . TYR A 1 93 ? 20.388 4.760 -9.656 1.00 68.44 93 TYR A CA 1
ATOM 744 C C . TYR A 1 93 ? 21.813 4.226 -9.584 1.00 68.44 93 TYR A C 1
ATOM 746 O O . TYR A 1 93 ? 22.489 4.408 -8.576 1.00 68.44 93 TYR A O 1
ATOM 754 N N . GLU A 1 94 ? 22.300 3.602 -10.648 1.00 66.19 94 GLU A N 1
ATOM 755 C CA . GLU A 1 94 ? 23.690 3.151 -10.699 1.00 66.19 94 GLU A CA 1
ATOM 756 C C . GLU A 1 94 ? 24.630 4.358 -10.801 1.00 66.19 94 GLU A C 1
ATOM 758 O O . GLU A 1 94 ? 24.496 5.192 -11.699 1.00 66.19 94 GLU A O 1
ATOM 763 N N . LYS A 1 95 ? 25.603 4.476 -9.888 1.00 63.12 95 LYS A N 1
ATOM 764 C CA . LYS A 1 95 ? 26.707 5.422 -10.078 1.00 63.12 95 LYS A CA 1
ATOM 765 C C . LYS A 1 95 ? 27.711 4.814 -11.043 1.00 63.12 95 LYS A C 1
ATOM 767 O O . LYS A 1 95 ? 28.216 3.718 -10.797 1.00 63.12 95 LYS A O 1
ATOM 772 N N . SER A 1 96 ? 28.062 5.559 -12.089 1.00 56.81 96 SER A N 1
ATOM 773 C CA . SER A 1 96 ? 29.228 5.226 -12.904 1.00 56.81 96 SER A CA 1
ATOM 774 C C . SER A 1 96 ? 30.475 5.212 -12.005 1.00 56.81 96 SER A C 1
ATOM 776 O O . SER A 1 96 ? 30.680 6.173 -11.255 1.00 56.81 96 SER A O 1
ATOM 778 N N . PRO A 1 97 ? 31.297 4.148 -12.026 1.00 56.19 97 PRO A N 1
ATOM 779 C CA . PRO A 1 97 ? 32.511 4.097 -11.223 1.00 56.19 97 PRO A CA 1
ATOM 780 C C . PRO A 1 97 ? 33.462 5.208 -11.673 1.00 56.19 97 PRO A C 1
ATOM 782 O O . PRO A 1 97 ? 33.877 5.232 -12.829 1.00 56.19 97 PRO A O 1
ATOM 785 N N . THR A 1 98 ? 33.838 6.115 -10.772 1.00 55.94 98 THR A N 1
ATOM 786 C CA . THR A 1 98 ? 34.885 7.116 -11.049 1.00 55.94 98 THR A CA 1
ATOM 787 C C . THR A 1 98 ? 36.273 6.478 -11.160 1.00 55.94 98 THR A C 1
ATOM 789 O O . THR A 1 98 ? 37.161 7.048 -11.786 1.00 55.94 98 THR A O 1
ATOM 792 N N . ASP A 1 99 ? 36.435 5.267 -10.613 1.00 59.84 99 ASP A N 1
ATOM 793 C CA . ASP A 1 99 ? 37.740 4.646 -10.359 1.00 59.84 99 ASP A CA 1
ATOM 794 C C . ASP A 1 99 ? 37.933 3.323 -11.138 1.00 59.84 99 ASP A C 1
ATOM 796 O O . ASP A 1 99 ? 38.843 2.550 -10.850 1.00 59.84 99 ASP A O 1
ATOM 800 N N . GLY A 1 100 ? 37.058 3.011 -12.105 1.00 53.50 100 GLY A N 1
ATOM 801 C CA . GLY A 1 100 ? 37.162 1.799 -12.935 1.00 53.50 100 GLY A CA 1
ATOM 802 C C . GLY A 1 100 ? 36.867 0.469 -12.221 1.00 53.50 100 GLY A C 1
ATOM 803 O O . GLY A 1 100 ? 37.109 -0.596 -12.789 1.00 53.50 100 GLY A O 1
ATOM 804 N N . SER A 1 101 ? 36.336 0.491 -10.994 1.00 56.34 101 SER A N 1
ATOM 805 C CA . SER A 1 101 ? 35.905 -0.726 -10.296 1.00 56.34 101 SER A CA 1
ATOM 806 C C . SER A 1 101 ? 34.587 -1.259 -10.876 1.00 56.34 101 SER A C 1
ATOM 808 O O . SER A 1 101 ? 33.633 -0.518 -11.089 1.00 56.34 101 SER A O 1
ATOM 810 N N . ALA A 1 102 ? 34.517 -2.568 -11.134 1.00 53.12 102 ALA A N 1
ATOM 811 C CA . ALA A 1 102 ? 33.384 -3.223 -11.803 1.00 53.12 102 ALA A CA 1
ATOM 812 C C . ALA A 1 102 ? 32.098 -3.336 -10.951 1.00 53.12 102 ALA A C 1
ATOM 814 O O . ALA A 1 102 ? 31.126 -3.950 -11.386 1.00 53.12 102 ALA A O 1
ATOM 815 N N . VAL A 1 103 ? 32.078 -2.776 -9.737 1.00 54.50 103 VAL A N 1
ATOM 816 C CA . VAL A 1 103 ? 30.903 -2.794 -8.857 1.00 54.50 103 VAL A CA 1
ATOM 817 C C . VAL A 1 103 ? 30.231 -1.428 -8.935 1.00 54.50 103 VAL A C 1
ATOM 819 O O . VAL A 1 103 ? 30.666 -0.476 -8.288 1.00 54.50 103 VAL A O 1
ATOM 822 N N . GLY A 1 104 ? 29.165 -1.334 -9.733 1.00 55.66 104 GLY A N 1
ATOM 823 C CA . GLY A 1 104 ? 28.295 -0.161 -9.750 1.00 55.66 104 GLY A CA 1
ATOM 824 C C . GLY A 1 104 ? 27.718 0.063 -8.354 1.00 55.66 104 GLY A C 1
ATOM 825 O O . GLY A 1 104 ? 26.913 -0.727 -7.867 1.00 55.66 104 GLY A O 1
ATOM 826 N N . LYS A 1 105 ? 28.166 1.115 -7.663 1.00 63.78 105 LYS A N 1
ATOM 827 C CA . LYS A 1 105 ? 27.600 1.491 -6.366 1.00 63.78 105 LYS A CA 1
ATOM 828 C C . LYS A 1 105 ? 26.274 2.190 -6.627 1.00 63.78 105 LYS A C 1
ATOM 830 O O . LYS A 1 105 ? 26.244 3.221 -7.294 1.00 63.78 105 LYS A O 1
ATOM 835 N N . MET A 1 106 ? 25.190 1.666 -6.082 1.00 66.06 106 MET A N 1
ATOM 836 C CA . MET A 1 106 ? 23.898 2.326 -6.191 1.00 66.06 106 MET A CA 1
ATOM 837 C C . MET A 1 106 ? 23.888 3.632 -5.381 1.00 66.06 106 MET A C 1
ATOM 839 O O . MET A 1 106 ? 24.450 3.760 -4.287 1.00 66.06 106 MET A O 1
ATOM 843 N N . GLY A 1 107 ? 23.336 4.660 -6.006 1.00 66.88 107 GLY A N 1
ATOM 844 C CA . GLY A 1 107 ? 23.135 5.996 -5.487 1.00 66.88 107 GLY A CA 1
ATOM 845 C C . GLY A 1 107 ? 21.680 6.238 -5.109 1.00 66.88 107 GLY A C 1
ATOM 846 O O . GLY A 1 107 ? 20.774 5.488 -5.460 1.00 66.88 107 GLY A O 1
ATOM 847 N N . LYS A 1 108 ? 21.472 7.338 -4.390 1.00 76.50 108 LYS A N 1
ATOM 848 C CA . LYS A 1 108 ? 20.179 7.796 -3.891 1.00 76.50 108 LYS A CA 1
ATOM 849 C C . LYS A 1 108 ? 19.915 9.190 -4.429 1.00 76.50 108 LYS A C 1
ATOM 851 O O . LYS A 1 108 ? 20.804 10.043 -4.363 1.00 76.50 108 LYS A O 1
ATOM 856 N N . GLN A 1 109 ? 18.734 9.412 -4.995 1.00 70.69 109 GLN A N 1
ATOM 857 C CA . GLN A 1 109 ? 18.331 10.757 -5.401 1.00 70.69 109 GLN A CA 1
ATOM 858 C C . GLN A 1 109 ? 18.096 11.624 -4.156 1.00 70.69 109 GLN A C 1
ATOM 860 O O . GLN A 1 109 ? 17.639 11.135 -3.126 1.00 70.69 109 GLN A O 1
ATOM 865 N N . SER A 1 110 ? 18.413 12.913 -4.245 1.00 70.31 110 SER A N 1
ATOM 866 C CA . SER A 1 110 ? 18.125 13.881 -3.186 1.00 70.31 110 SER A CA 1
ATOM 867 C C . SER A 1 110 ? 17.268 14.994 -3.778 1.00 70.31 110 SER A C 1
ATOM 869 O O . SER A 1 110 ? 17.723 15.624 -4.735 1.00 70.31 110 SER A O 1
ATOM 871 N N . PRO A 1 111 ? 16.054 15.244 -3.261 1.00 69.31 111 PRO A N 1
ATOM 872 C CA . PRO A 1 111 ? 15.248 16.366 -3.724 1.00 69.31 111 PRO A CA 1
ATOM 873 C C . PRO A 1 111 ? 15.967 17.690 -3.432 1.00 69.31 111 PRO A C 1
ATOM 875 O O . PRO A 1 111 ? 16.361 17.932 -2.293 1.00 69.31 111 PRO A O 1
ATOM 878 N N . TYR A 1 112 ? 16.146 18.550 -4.439 1.00 66.50 112 TYR A N 1
ATOM 879 C CA . TYR A 1 112 ? 16.891 19.812 -4.281 1.00 66.50 112 TYR A CA 1
ATOM 880 C C . TYR A 1 112 ? 16.192 20.823 -3.365 1.00 66.50 112 TYR A C 1
ATOM 882 O O . TYR A 1 112 ? 16.846 21.654 -2.743 1.00 66.50 112 TYR A O 1
ATOM 890 N N . TRP A 1 113 ? 14.865 20.743 -3.284 1.00 69.50 113 TRP A N 1
ATOM 891 C CA . TRP A 1 113 ? 14.036 21.580 -2.419 1.00 69.50 113 TRP A CA 1
ATOM 892 C C . TRP A 1 113 ? 14.056 21.124 -0.954 1.00 69.50 113 TRP A C 1
ATOM 894 O O . TRP A 1 113 ? 13.645 21.880 -0.074 1.00 69.50 113 TRP A O 1
ATOM 904 N N . LEU A 1 114 ? 14.508 19.895 -0.671 1.00 68.50 114 LEU A N 1
ATOM 905 C CA . LEU A 1 114 ? 14.504 19.371 0.686 1.00 68.50 114 LEU A CA 1
ATOM 906 C C . LEU A 1 114 ? 15.681 19.955 1.463 1.00 68.50 114 LEU A C 1
ATOM 908 O O . LEU A 1 114 ? 16.847 19.708 1.150 1.00 68.50 114 LEU A O 1
ATOM 912 N N . ARG A 1 115 ? 15.369 20.699 2.525 1.00 69.31 115 ARG A N 1
ATOM 913 C CA . ARG A 1 115 ? 16.388 21.185 3.452 1.00 69.31 115 ARG A CA 1
ATOM 914 C C . ARG A 1 115 ? 17.025 20.013 4.204 1.00 69.31 115 ARG A C 1
ATOM 916 O O . ARG A 1 115 ? 16.327 19.153 4.737 1.00 69.31 115 ARG A O 1
ATOM 923 N N . GLY A 1 116 ? 18.355 19.994 4.276 1.00 64.44 116 GLY A N 1
ATOM 924 C CA . GLY A 1 116 ? 19.113 18.904 4.904 1.00 64.44 116 GLY A CA 1
ATOM 925 C C . GLY A 1 116 ? 19.018 18.826 6.435 1.00 64.44 116 GLY A C 1
ATOM 926 O O . GLY A 1 116 ? 19.491 17.852 7.012 1.00 64.44 116 GLY A O 1
ATOM 927 N N . ASP A 1 117 ? 18.426 19.824 7.095 1.00 66.88 117 ASP A N 1
ATOM 928 C CA . ASP A 1 117 ? 18.270 19.929 8.554 1.00 66.88 117 ASP A CA 1
ATOM 929 C C . ASP A 1 117 ? 16.897 19.448 9.071 1.00 66.88 117 ASP A C 1
ATOM 931 O O . ASP A 1 117 ? 16.622 19.510 10.269 1.00 66.88 117 ASP A O 1
ATOM 935 N N . ALA A 1 118 ? 16.028 18.932 8.197 1.00 73.31 118 ALA A N 1
ATOM 936 C CA . ALA A 1 118 ? 14.694 18.470 8.572 1.00 73.31 118 ALA A CA 1
ATOM 937 C C . ALA A 1 118 ? 14.732 17.121 9.325 1.00 73.31 118 ALA A C 1
ATOM 939 O O . ALA A 1 118 ? 14.631 16.050 8.732 1.00 73.31 118 ALA A O 1
ATOM 940 N N . HIS A 1 119 ? 14.837 17.159 10.657 1.00 70.50 119 HIS A N 1
ATOM 941 C CA . HIS A 1 119 ? 15.003 15.965 11.505 1.00 70.50 119 HIS A CA 1
ATOM 942 C C . HIS A 1 119 ? 13.842 14.951 11.473 1.00 70.50 119 HIS A C 1
ATOM 944 O O . HIS A 1 119 ? 14.054 13.776 11.769 1.00 70.50 119 HIS A O 1
ATOM 950 N N . GLN A 1 120 ? 12.624 15.378 11.124 1.00 82.50 120 GLN A N 1
ATOM 951 C CA . GLN A 1 120 ? 11.452 14.495 11.008 1.00 82.50 120 GLN A CA 1
ATOM 952 C C . GLN A 1 120 ? 11.286 13.888 9.605 1.00 82.50 120 GLN A C 1
ATOM 954 O O . GLN A 1 120 ? 10.391 13.064 9.398 1.00 82.50 120 GLN A O 1
ATOM 959 N N . VAL A 1 121 ? 12.132 14.279 8.644 1.00 86.38 121 VAL A N 1
ATOM 960 C CA . VAL A 1 121 ? 12.058 13.835 7.250 1.00 86.38 121 VAL A CA 1
ATOM 961 C C . VAL A 1 121 ? 13.182 12.848 6.955 1.00 86.38 121 VAL A C 1
ATOM 963 O O . VAL A 1 121 ? 14.357 13.103 7.201 1.00 86.38 121 VAL A O 1
ATOM 966 N N . GLN A 1 122 ? 12.820 11.703 6.392 1.00 89.25 122 GLN A N 1
ATOM 967 C CA . GLN A 1 122 ? 13.741 10.668 5.946 1.00 89.25 122 GLN A CA 1
ATOM 968 C C . GLN A 1 122 ? 13.591 10.509 4.442 1.00 89.25 122 GLN A C 1
ATOM 970 O O . GLN A 1 122 ? 12.539 10.115 3.955 1.00 89.25 122 GLN A O 1
ATOM 975 N N . VAL A 1 123 ? 14.653 10.758 3.689 1.00 86.00 123 VAL A N 1
ATOM 976 C CA . VAL A 1 123 ? 14.718 10.277 2.306 1.00 86.00 123 VAL A CA 1
ATOM 977 C C . VAL A 1 123 ? 15.087 8.798 2.377 1.00 86.00 123 VAL A C 1
ATOM 979 O O . VAL A 1 123 ? 15.971 8.459 3.159 1.00 86.00 123 VAL A O 1
ATOM 982 N N . LEU A 1 124 ? 14.465 7.915 1.601 1.00 89.81 124 LEU A N 1
ATOM 983 C CA . LEU A 1 124 ? 14.785 6.483 1.546 1.00 89.81 124 LEU A CA 1
ATOM 984 C C . LEU A 1 124 ? 14.922 6.051 0.085 1.00 89.81 124 LEU A C 1
ATOM 986 O O . LEU A 1 124 ? 13.972 6.177 -0.682 1.00 89.81 124 LEU A O 1
ATOM 990 N N . SER A 1 125 ? 16.086 5.540 -0.316 1.00 88.19 125 SER A N 1
ATOM 991 C CA . SER A 1 125 ? 16.229 4.893 -1.622 1.00 88.19 125 SER A CA 1
ATOM 992 C C . SER A 1 125 ? 15.546 3.529 -1.620 1.00 88.19 125 SER A C 1
ATOM 994 O O . SER A 1 125 ? 15.409 2.891 -0.576 1.00 88.19 125 SER A O 1
ATOM 996 N N . GLN A 1 126 ? 15.179 3.041 -2.802 1.00 87.81 126 GLN A N 1
ATOM 997 C CA . GLN A 1 126 ? 14.643 1.686 -2.980 1.00 87.81 126 GLN A CA 1
ATOM 998 C C . GLN A 1 126 ? 15.517 0.605 -2.324 1.00 87.81 126 GLN A C 1
ATOM 1000 O O . GLN A 1 126 ? 14.993 -0.314 -1.705 1.00 87.81 126 GLN A O 1
ATOM 1005 N N . GLU A 1 127 ? 16.843 0.736 -2.353 1.00 87.44 127 GLU A N 1
ATOM 1006 C CA . GLU A 1 127 ? 17.739 -0.214 -1.682 1.00 87.44 127 GLU A CA 1
ATOM 1007 C C . GLU A 1 127 ? 17.615 -0.223 -0.158 1.00 87.44 127 GLU A C 1
ATOM 1009 O O . GLU A 1 127 ? 17.889 -1.240 0.476 1.00 87.44 127 GLU A O 1
ATOM 1014 N N . GLU A 1 128 ? 17.236 0.898 0.455 1.00 91.19 128 GLU A N 1
ATOM 1015 C CA . GLU A 1 128 ? 17.139 1.007 1.910 1.00 91.19 128 GLU A CA 1
ATOM 1016 C C . GLU A 1 128 ? 15.918 0.259 2.456 1.00 91.19 128 GLU A C 1
ATOM 1018 O O . GLU A 1 128 ? 15.977 -0.235 3.586 1.00 91.19 128 GLU A O 1
ATOM 1023 N N . PHE A 1 129 ? 14.845 0.129 1.665 1.00 93.06 129 PHE A N 1
ATOM 1024 C CA . PHE A 1 129 ? 13.601 -0.509 2.105 1.00 93.06 129 PHE A CA 1
ATOM 1025 C C . PHE A 1 129 ? 13.181 -1.747 1.307 1.00 93.06 129 PHE A C 1
ATOM 1027 O O . PHE A 1 129 ? 12.389 -2.521 1.823 1.00 93.06 129 PHE A O 1
ATOM 1034 N N . PHE A 1 130 ? 13.694 -2.028 0.109 1.00 93.56 130 PHE A N 1
ATOM 1035 C CA . PHE A 1 130 ? 13.372 -3.295 -0.563 1.00 93.56 130 PHE A CA 1
ATOM 1036 C C . PHE A 1 130 ? 13.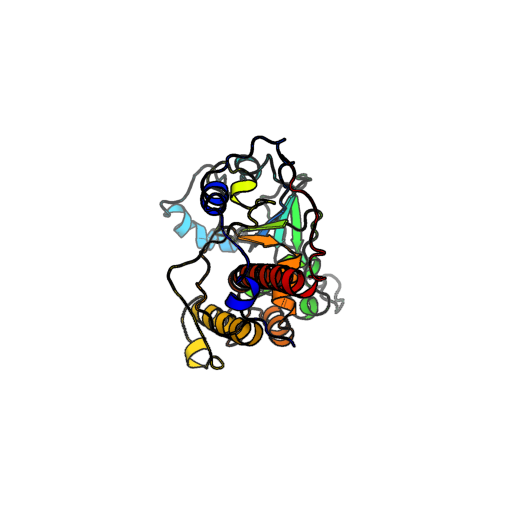890 -4.486 0.257 1.00 93.56 130 PHE A C 1
ATOM 1038 O O . PHE A 1 130 ? 14.901 -4.380 0.966 1.00 93.56 130 PHE A O 1
ATOM 1045 N N . GLY A 1 131 ? 13.202 -5.627 0.175 1.00 91.81 131 GLY A N 1
ATOM 1046 C CA . GLY A 1 131 ? 13.677 -6.867 0.789 1.00 91.81 131 GLY A CA 1
ATOM 1047 C C . GLY A 1 131 ? 14.968 -7.382 0.127 1.00 91.81 131 GLY A C 1
ATOM 1048 O O . GLY A 1 131 ? 15.297 -6.969 -0.986 1.00 91.81 131 GLY A O 1
ATOM 1049 N N . PRO A 1 132 ? 15.758 -8.246 0.798 1.00 91.31 132 PRO A N 1
ATOM 1050 C CA . PRO A 1 132 ? 17.064 -8.681 0.289 1.00 91.31 132 PRO A CA 1
ATOM 1051 C C . PRO A 1 132 ? 17.020 -9.342 -1.095 1.00 91.31 132 PRO A C 1
ATOM 1053 O O . PRO A 1 132 ? 17.948 -9.175 -1.884 1.00 91.31 132 PRO A O 1
ATOM 1056 N N . GLU A 1 133 ? 15.949 -10.078 -1.395 1.00 90.69 133 GLU A N 1
ATOM 1057 C CA . GLU A 1 133 ? 15.769 -10.730 -2.693 1.00 90.69 133 GLU A CA 1
ATOM 1058 C C . GLU A 1 133 ? 15.267 -9.737 -3.743 1.00 90.69 133 GLU A C 1
ATOM 1060 O O . GLU A 1 133 ? 15.780 -9.696 -4.859 1.00 90.69 133 GLU A O 1
ATOM 1065 N N . GLU A 1 134 ? 14.332 -8.870 -3.364 1.00 91.31 134 GLU A N 1
ATOM 1066 C CA . GLU A 1 134 ? 13.740 -7.856 -4.232 1.00 91.31 134 GLU A CA 1
ATOM 1067 C C . GLU A 1 134 ? 14.761 -6.793 -4.660 1.00 91.31 134 GLU A C 1
ATOM 1069 O O . GLU A 1 134 ? 14.714 -6.317 -5.793 1.00 91.31 134 GLU A O 1
ATOM 1074 N N . ARG A 1 135 ? 15.750 -6.472 -3.810 1.00 90.19 135 ARG A N 1
ATOM 1075 C CA . ARG A 1 135 ? 16.856 -5.554 -4.152 1.00 90.19 135 ARG A CA 1
ATOM 1076 C C . ARG A 1 135 ? 17.632 -5.982 -5.393 1.00 90.19 135 ARG A C 1
ATOM 1078 O O . ARG A 1 135 ? 18.145 -5.126 -6.103 1.00 90.19 135 ARG A O 1
ATOM 1085 N N . LYS A 1 136 ? 17.702 -7.286 -5.679 1.00 88.00 136 LYS A N 1
ATOM 1086 C CA . LYS A 1 136 ? 18.391 -7.821 -6.867 1.00 88.00 136 LYS A CA 1
ATOM 1087 C C . LYS A 1 136 ? 17.685 -7.444 -8.173 1.00 88.00 136 LYS A C 1
ATOM 1089 O O . LYS A 1 136 ? 18.274 -7.589 -9.237 1.00 88.00 136 LYS A O 1
ATOM 1094 N N . CYS A 1 137 ? 16.435 -6.985 -8.091 1.00 86.38 137 CYS A N 1
ATOM 1095 C CA . CYS A 1 137 ? 15.633 -6.572 -9.238 1.00 86.38 137 CYS A CA 1
ATOM 1096 C C . CYS A 1 137 ? 15.681 -5.057 -9.500 1.00 86.38 137 CYS A C 1
ATOM 1098 O O . CYS A 1 137 ? 15.068 -4.590 -10.457 1.00 86.38 137 CYS A O 1
ATOM 1100 N N . LEU A 1 138 ? 16.388 -4.288 -8.665 1.00 83.50 138 LEU A N 1
ATOM 1101 C CA . LEU A 1 138 ? 16.561 -2.849 -8.851 1.00 83.50 138 LEU A CA 1
ATOM 1102 C C . LEU A 1 138 ? 17.481 -2.536 -10.052 1.00 83.50 138 LEU A C 1
ATOM 1104 O O . LEU A 1 138 ? 18.316 -3.368 -10.409 1.00 83.50 138 LEU A O 1
ATOM 1108 N N . PRO A 1 139 ? 17.363 -1.340 -10.665 1.00 80.81 139 PRO A N 1
ATOM 1109 C CA . PRO A 1 139 ? 16.388 -0.286 -10.368 1.00 80.81 139 PRO A CA 1
ATOM 1110 C C . PRO A 1 139 ? 14.987 -0.600 -10.914 1.00 80.81 139 PRO A C 1
ATOM 1112 O O . PRO A 1 139 ? 14.836 -1.314 -11.905 1.00 80.81 139 PRO A O 1
ATOM 1115 N N . THR A 1 140 ? 13.968 -0.012 -10.286 1.00 80.50 140 THR A N 1
ATOM 1116 C CA . THR A 1 140 ? 12.583 -0.018 -10.779 1.00 80.50 140 THR A CA 1
ATOM 1117 C C . THR A 1 140 ? 12.039 1.405 -10.866 1.00 80.50 140 THR A C 1
ATOM 1119 O O . THR A 1 140 ? 12.395 2.268 -10.063 1.00 80.50 140 THR A O 1
ATOM 1122 N N . PHE A 1 141 ? 11.171 1.644 -11.843 1.00 80.94 141 PHE A N 1
ATOM 1123 C CA . PHE A 1 141 ? 10.468 2.908 -12.068 1.00 80.94 141 PHE A CA 1
ATOM 1124 C C . PHE A 1 141 ? 8.948 2.729 -11.999 1.00 80.94 141 PHE A C 1
ATOM 1126 O O . PHE A 1 141 ? 8.196 3.674 -12.223 1.00 80.94 141 PHE A O 1
ATOM 1133 N N . ASP A 1 142 ? 8.488 1.515 -11.700 1.00 83.88 142 ASP A N 1
ATOM 1134 C CA . ASP A 1 142 ? 7.078 1.201 -11.590 1.00 83.88 142 ASP A CA 1
ATOM 1135 C C . ASP A 1 142 ? 6.591 1.451 -10.166 1.00 83.88 142 ASP A C 1
ATOM 1137 O O . ASP A 1 142 ? 7.056 0.839 -9.198 1.00 83.88 142 ASP A O 1
ATOM 1141 N N . SER A 1 143 ? 5.610 2.342 -10.038 1.00 87.50 143 SER A N 1
ATOM 1142 C CA . SER A 1 143 ? 5.029 2.654 -8.742 1.00 87.50 143 SER A CA 1
ATOM 1143 C C . SER A 1 143 ? 4.379 1.439 -8.096 1.00 87.50 143 SER A C 1
ATOM 1145 O O . SER A 1 143 ? 4.508 1.312 -6.887 1.00 87.50 143 SER A O 1
ATOM 1147 N N . LEU A 1 144 ? 3.793 0.490 -8.842 1.00 90.31 144 LEU A N 1
ATOM 1148 C CA . LEU A 1 144 ? 3.243 -0.718 -8.214 1.00 90.31 144 LEU A CA 1
ATOM 1149 C C . LEU A 1 144 ? 4.359 -1.519 -7.539 1.00 90.31 144 LEU A C 1
ATOM 1151 O O . LEU A 1 144 ? 4.210 -1.884 -6.374 1.00 90.31 144 LEU A O 1
ATOM 1155 N N . THR A 1 145 ? 5.490 -1.741 -8.211 1.00 91.94 145 THR A N 1
ATOM 1156 C CA . THR A 1 145 ? 6.668 -2.402 -7.623 1.00 91.94 145 THR A CA 1
ATOM 1157 C C . THR A 1 145 ? 7.129 -1.708 -6.345 1.00 91.94 145 THR A C 1
ATOM 1159 O O . THR A 1 145 ? 7.319 -2.362 -5.319 1.00 91.94 145 THR A O 1
ATOM 1162 N N . ILE A 1 146 ? 7.273 -0.382 -6.388 1.00 92.38 146 ILE A N 1
ATOM 1163 C CA . ILE A 1 146 ? 7.715 0.432 -5.247 1.00 92.38 146 ILE A CA 1
ATOM 1164 C C . ILE A 1 146 ? 6.714 0.331 -4.090 1.00 92.38 146 ILE A C 1
ATOM 1166 O O . ILE A 1 146 ? 7.088 0.064 -2.946 1.00 92.38 146 ILE A O 1
ATOM 1170 N N . GLU A 1 147 ? 5.427 0.479 -4.395 1.00 93.56 147 GLU A N 1
ATOM 1171 C CA . GLU A 1 147 ? 4.330 0.418 -3.435 1.00 93.56 147 GLU A CA 1
ATOM 1172 C C . GLU A 1 147 ? 4.221 -0.966 -2.785 1.00 93.56 147 GLU A C 1
ATOM 1174 O O . GLU A 1 147 ? 3.921 -1.075 -1.598 1.00 93.56 147 GLU A O 1
ATOM 1179 N N . ASN A 1 148 ? 4.524 -2.038 -3.523 1.00 94.62 148 ASN A N 1
ATOM 1180 C CA . ASN A 1 148 ? 4.521 -3.402 -2.992 1.00 94.62 148 ASN A CA 1
ATOM 1181 C C . ASN A 1 148 ? 5.585 -3.600 -1.900 1.00 94.62 148 ASN A C 1
ATOM 1183 O O . ASN A 1 148 ? 5.529 -4.591 -1.184 1.00 94.62 148 ASN A O 1
ATOM 1187 N N . GLN A 1 149 ? 6.542 -2.682 -1.745 1.00 95.25 149 GLN A N 1
ATOM 1188 C CA . GLN A 1 149 ? 7.622 -2.781 -0.763 1.00 95.25 149 GLN A CA 1
ATOM 1189 C C . GLN A 1 149 ? 7.442 -1.844 0.444 1.00 95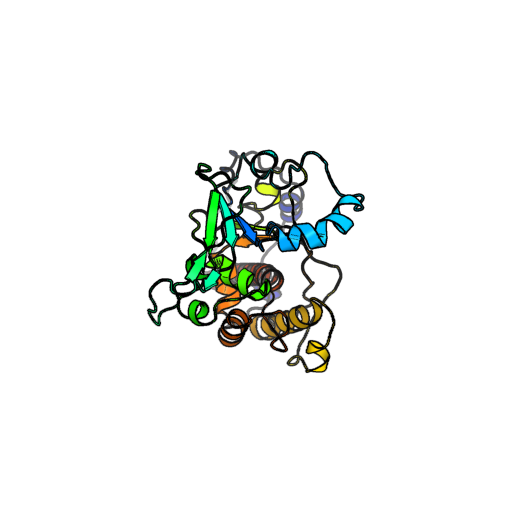.25 149 GLN A C 1
ATOM 1191 O O . GLN A 1 149 ? 8.262 -1.869 1.361 1.00 95.25 149 GLN A O 1
ATOM 1196 N N . LEU A 1 150 ? 6.358 -1.060 0.515 1.00 94.81 150 LEU A N 1
ATOM 1197 C CA . LEU A 1 150 ? 6.149 -0.058 1.577 1.00 94.81 150 LEU A CA 1
ATOM 1198 C C . LEU A 1 150 ? 6.113 -0.638 2.988 1.00 94.81 150 LEU A C 1
ATOM 1200 O O . LEU A 1 150 ? 6.530 0.012 3.943 1.00 94.81 150 LEU A O 1
ATOM 1204 N N . TYR A 1 151 ? 5.664 -1.882 3.145 1.00 94.88 151 TYR A N 1
ATOM 1205 C CA . TYR A 1 151 ? 5.642 -2.537 4.452 1.00 94.88 151 TYR A CA 1
ATOM 1206 C C . TYR A 1 151 ? 7.041 -2.777 5.045 1.00 94.88 151 TYR A C 1
ATOM 1208 O O . TYR A 1 151 ? 7.147 -3.153 6.214 1.00 94.88 151 TYR A O 1
ATOM 1216 N N . ASN A 1 152 ? 8.105 -2.628 4.250 1.00 95.50 152 ASN A N 1
ATOM 1217 C CA . ASN A 1 152 ? 9.489 -2.768 4.689 1.00 95.50 152 ASN A CA 1
ATOM 1218 C C . ASN A 1 152 ? 10.134 -1.445 5.123 1.00 95.50 152 ASN A C 1
ATOM 1220 O O . ASN A 1 152 ? 11.255 -1.472 5.638 1.00 95.50 152 ASN A O 1
ATOM 1224 N N . THR A 1 153 ? 9.470 -0.296 4.948 1.00 94.81 153 THR A N 1
ATOM 1225 C CA . THR A 1 153 ? 9.995 0.959 5.496 1.00 94.81 153 THR A CA 1
ATOM 1226 C C . THR A 1 153 ? 10.066 0.870 7.021 1.00 94.81 153 THR A C 1
ATOM 1228 O O . THR A 1 153 ? 9.296 0.158 7.669 1.00 94.81 153 THR A O 1
ATOM 1231 N N . LYS A 1 154 ? 11.026 1.559 7.639 1.00 92.25 154 LYS A N 1
ATOM 1232 C CA . LYS A 1 154 ? 11.155 1.529 9.100 1.00 92.25 154 LYS A CA 1
ATOM 1233 C C . LYS A 1 154 ? 10.062 2.383 9.731 1.00 92.25 154 LYS A C 1
ATOM 1235 O O . LYS A 1 154 ? 10.057 3.596 9.527 1.00 92.25 154 LYS A O 1
ATOM 1240 N N . SER A 1 155 ? 9.226 1.756 10.548 1.00 93.00 155 SER A N 1
ATOM 1241 C CA . SER A 1 155 ? 8.165 2.400 11.317 1.00 93.00 155 SER A CA 1
ATOM 1242 C C . SER A 1 155 ? 8.192 1.906 12.760 1.00 93.00 155 SER A C 1
ATOM 1244 O O . SER A 1 155 ? 8.376 0.717 13.010 1.00 93.00 155 SER A O 1
ATOM 1246 N N . ASP A 1 156 ? 8.018 2.815 13.710 1.00 93.00 156 ASP A N 1
ATOM 1247 C CA . ASP A 1 156 ? 7.776 2.530 15.131 1.00 93.00 156 ASP A CA 1
ATOM 1248 C C . ASP A 1 156 ? 6.277 2.457 15.463 1.00 93.00 156 ASP A C 1
ATOM 1250 O O . ASP A 1 156 ? 5.894 1.823 16.444 1.00 93.00 156 ASP A O 1
ATOM 1254 N N . THR A 1 157 ? 5.420 3.049 14.629 1.00 93.56 157 THR A N 1
ATOM 1255 C CA . THR A 1 157 ? 3.957 3.004 14.781 1.00 93.56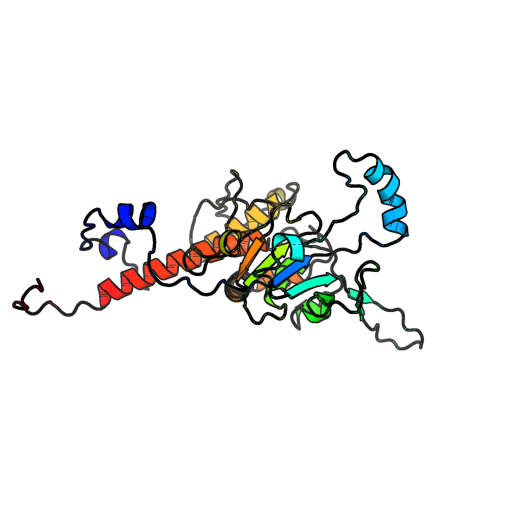 157 THR A CA 1
ATOM 1256 C C . THR A 1 157 ? 3.333 1.803 14.063 1.00 93.56 157 THR A C 1
ATOM 1258 O O . THR A 1 157 ? 2.246 1.346 14.425 1.00 93.56 157 THR A O 1
ATOM 1261 N N . GLY A 1 158 ? 3.992 1.289 13.016 1.00 93.88 158 GLY A N 1
ATOM 1262 C CA . GLY A 1 158 ? 3.447 0.273 12.112 1.00 93.88 158 GLY A CA 1
ATOM 1263 C C . GLY A 1 158 ? 2.240 0.763 11.297 1.00 93.88 158 GLY A C 1
ATOM 1264 O O . GLY A 1 158 ? 1.540 -0.059 10.686 1.00 93.88 158 GLY A O 1
ATOM 1265 N N . ARG A 1 159 ? 1.976 2.079 11.306 1.00 95.38 159 ARG A N 1
ATOM 1266 C CA . ARG A 1 159 ? 0.858 2.756 10.639 1.00 95.38 159 ARG A CA 1
ATOM 1267 C C . ARG A 1 159 ? 1.403 3.758 9.639 1.00 95.38 159 ARG A C 1
ATOM 1269 O O . ARG A 1 159 ? 2.113 4.687 10.009 1.00 95.38 159 ARG A O 1
ATOM 1276 N N . LEU A 1 160 ? 1.045 3.554 8.378 1.00 95.62 160 LEU A N 1
ATOM 1277 C CA . LEU A 1 160 ? 1.479 4.399 7.277 1.00 95.62 160 LEU A CA 1
ATOM 1278 C C . LEU A 1 160 ? 0.275 5.125 6.686 1.00 95.62 160 LEU A C 1
ATOM 1280 O O . LEU A 1 160 ? -0.791 4.529 6.526 1.00 95.62 160 LEU A O 1
ATOM 1284 N N . PHE A 1 161 ? 0.477 6.373 6.293 1.00 95.88 161 PHE A N 1
ATOM 1285 C CA . PHE A 1 161 ? -0.368 7.062 5.337 1.00 95.88 161 PHE A CA 1
ATOM 1286 C C . PHE A 1 161 ? 0.451 7.324 4.076 1.00 95.88 161 PHE A C 1
ATOM 1288 O O . PHE A 1 161 ? 1.351 8.165 4.068 1.00 95.88 161 PHE A O 1
ATOM 1295 N N . ALA A 1 162 ? 0.195 6.528 3.041 1.00 94.50 162 ALA A N 1
ATOM 1296 C CA . ALA A 1 162 ? 0.960 6.560 1.807 1.00 94.50 162 ALA A CA 1
ATOM 1297 C C . ALA A 1 162 ? 0.305 7.487 0.778 1.00 94.50 162 ALA A C 1
ATOM 1299 O O . ALA A 1 162 ? -0.900 7.404 0.538 1.00 94.50 162 ALA A O 1
ATOM 1300 N N . LEU A 1 163 ? 1.106 8.351 0.169 1.00 91.69 163 LEU A N 1
ATOM 1301 C CA . LEU A 1 163 ? 0.697 9.344 -0.816 1.00 91.69 163 LEU A CA 1
ATOM 1302 C C . LEU A 1 163 ? 1.536 9.162 -2.082 1.00 91.69 163 LEU A C 1
ATOM 1304 O O . LEU A 1 163 ? 2.758 9.014 -2.011 1.00 91.69 163 LEU A O 1
ATOM 1308 N N . SER A 1 164 ? 0.865 9.139 -3.231 1.00 85.75 164 SER A N 1
ATOM 1309 C CA . SER A 1 164 ? 1.531 9.207 -4.537 1.00 85.75 164 SER A CA 1
ATOM 1310 C C . SER A 1 164 ? 1.906 10.657 -4.868 1.00 85.75 164 SER A C 1
ATOM 1312 O O . SER A 1 164 ? 1.577 11.578 -4.120 1.00 85.75 164 SER A O 1
ATOM 1314 N N . ASP A 1 165 ? 2.601 10.858 -5.981 1.00 73.12 165 ASP A N 1
ATOM 1315 C CA . ASP A 1 165 ? 3.053 12.161 -6.481 1.00 73.12 165 ASP A CA 1
ATOM 1316 C C . ASP A 1 165 ? 1.909 13.133 -6.817 1.00 73.12 165 ASP A C 1
ATOM 1318 O O . ASP A 1 165 ? 2.097 14.345 -6.764 1.00 73.12 165 ASP A O 1
ATOM 1322 N N . ASP A 1 166 ? 0.713 12.613 -7.090 1.00 76.69 166 ASP A N 1
ATOM 1323 C CA . ASP A 1 166 ? -0.511 13.367 -7.371 1.00 76.69 166 ASP A CA 1
ATOM 1324 C C . ASP A 1 166 ? -1.486 13.449 -6.176 1.00 76.69 166 ASP A C 1
ATOM 1326 O O . ASP A 1 166 ? -2.646 13.841 -6.334 1.00 76.69 166 ASP A O 1
ATOM 1330 N N . MET A 1 167 ? -1.037 13.094 -4.964 1.00 86.00 167 MET A N 1
ATOM 1331 C CA . MET A 1 167 ? -1.861 13.102 -3.751 1.00 86.00 167 MET A CA 1
ATOM 1332 C C . MET A 1 167 ? -1.338 14.094 -2.710 1.00 86.00 167 MET A C 1
ATOM 1334 O O . MET A 1 167 ? -0.218 13.976 -2.211 1.00 86.00 167 MET A O 1
ATOM 1338 N N . ILE A 1 168 ? -2.186 15.047 -2.315 1.00 82.06 168 ILE A N 1
ATOM 1339 C CA . ILE A 1 168 ? -1.826 16.129 -1.388 1.00 82.06 168 ILE A CA 1
ATOM 1340 C C . ILE A 1 168 ? -2.923 16.293 -0.328 1.00 82.06 168 ILE A C 1
ATOM 1342 O O . ILE A 1 168 ? -4.109 16.092 -0.598 1.00 82.06 168 ILE A O 1
ATOM 1346 N N . LEU A 1 169 ? -2.531 16.663 0.894 1.00 83.19 169 LEU A N 1
ATOM 1347 C CA . LEU A 1 169 ? -3.469 17.105 1.926 1.00 83.19 169 LEU A CA 1
ATOM 1348 C C . LEU A 1 169 ? -3.880 18.553 1.645 1.00 83.19 169 LEU A C 1
ATOM 1350 O O . LEU A 1 169 ? -3.029 19.434 1.624 1.00 83.19 169 LEU A O 1
ATOM 1354 N N . GLY A 1 170 ? -5.172 18.799 1.436 1.00 82.06 170 GLY A N 1
ATOM 1355 C CA . GLY A 1 170 ? -5.685 20.140 1.123 1.00 82.06 170 GLY A CA 1
ATOM 1356 C C . GLY A 1 170 ? -6.325 20.881 2.301 1.00 82.06 170 GLY A C 1
ATOM 1357 O O . GLY A 1 170 ? -6.761 22.017 2.132 1.00 82.06 170 GLY A O 1
ATOM 1358 N N . LYS A 1 171 ? -6.469 20.236 3.466 1.00 85.31 171 LYS A N 1
ATOM 1359 C CA . LYS A 1 171 ? -7.113 20.794 4.667 1.00 85.31 171 LYS A CA 1
ATOM 1360 C C . LYS A 1 171 ? -6.517 20.191 5.941 1.00 85.31 171 LYS A C 1
ATOM 1362 O O . LYS A 1 171 ? -5.976 19.091 5.873 1.00 85.31 171 LYS A O 1
ATOM 1367 N N . PRO A 1 172 ? -6.642 20.869 7.099 1.00 88.56 172 PRO A N 1
ATOM 1368 C CA . PRO A 1 172 ? -6.275 20.282 8.381 1.00 88.56 172 PRO A CA 1
ATOM 1369 C C . PRO A 1 172 ? -7.073 19.009 8.662 1.00 88.56 172 PRO A C 1
ATOM 1371 O O . PRO A 1 172 ? -8.291 18.987 8.477 1.00 88.56 172 PRO A O 1
ATOM 1374 N N . HIS A 1 173 ? -6.376 17.980 9.127 1.00 90.88 173 HIS A N 1
ATOM 1375 C CA . HIS A 1 173 ? -6.915 16.666 9.440 1.00 90.88 173 HIS A CA 1
ATOM 1376 C C . HIS A 1 173 ? -6.715 16.314 10.913 1.00 90.88 173 HIS A C 1
ATOM 1378 O O . HIS A 1 173 ? -5.793 16.794 11.572 1.00 90.88 173 HIS A O 1
ATOM 1384 N N . SER A 1 174 ? -7.569 15.424 11.411 1.00 91.62 174 SER A N 1
ATOM 1385 C CA . SER A 1 174 ? -7.322 14.659 12.635 1.00 91.62 174 SER A CA 1
ATOM 1386 C C . SER A 1 174 ? -6.723 13.294 12.295 1.00 91.62 174 SER A C 1
ATOM 1388 O O . SER A 1 174 ? -6.953 12.776 11.199 1.00 91.62 174 SER A O 1
ATOM 1390 N N . ALA A 1 175 ? -6.029 12.645 13.238 1.00 92.88 175 ALA A N 1
ATOM 1391 C CA . ALA A 1 175 ? -5.538 11.287 12.992 1.00 92.88 175 ALA A CA 1
ATOM 1392 C C . ALA A 1 175 ? -6.685 10.323 12.636 1.00 92.88 175 ALA A C 1
ATOM 1394 O O . ALA A 1 175 ? -6.536 9.477 11.753 1.00 92.88 175 ALA A O 1
ATOM 1395 N N . SER A 1 176 ? -7.854 10.506 13.266 1.00 91.12 176 SER A N 1
ATOM 1396 C CA . SER A 1 176 ? -9.068 9.719 13.022 1.00 91.12 176 SER A CA 1
ATOM 1397 C C . SER A 1 176 ? -9.658 9.858 11.620 1.00 91.12 176 SER A C 1
ATOM 1399 O O . SER A 1 176 ? -10.402 8.965 11.220 1.00 91.12 176 SER A O 1
ATOM 1401 N N . ASP A 1 177 ? -9.310 10.899 10.857 1.00 91.62 177 ASP A N 1
ATOM 1402 C CA . ASP A 1 177 ? -9.716 11.006 9.448 1.00 91.62 177 ASP A CA 1
ATOM 1403 C C . ASP A 1 177 ? -9.017 9.939 8.588 1.00 91.62 177 ASP A C 1
ATOM 1405 O O . ASP A 1 177 ? -9.535 9.510 7.552 1.00 91.62 177 ASP A O 1
ATOM 1409 N N . LEU A 1 178 ? -7.833 9.492 9.023 1.00 94.31 178 LEU A N 1
ATOM 1410 C CA . LEU A 1 178 ? -6.982 8.545 8.304 1.00 94.31 178 LEU A CA 1
ATOM 1411 C C . LEU A 1 178 ? -7.008 7.156 8.956 1.00 94.31 178 LEU A C 1
ATOM 1413 O O . LEU A 1 178 ? -7.085 6.132 8.272 1.00 94.31 178 LEU A O 1
ATOM 1417 N N . TYR A 1 179 ? -6.906 7.099 10.283 1.00 94.44 179 TYR A N 1
ATOM 1418 C CA . TYR A 1 179 ? -6.869 5.868 11.062 1.00 94.44 179 TYR A CA 1
ATOM 1419 C C . TYR A 1 179 ? -7.400 6.083 12.481 1.00 94.44 179 TYR A C 1
ATOM 1421 O O . TYR A 1 179 ? -6.954 6.961 13.216 1.00 94.44 179 TYR A O 1
ATOM 1429 N N . SER A 1 180 ? -8.281 5.182 12.911 1.00 90.38 180 SER A N 1
ATOM 1430 C CA . SER A 1 180 ? -8.745 5.104 14.293 1.00 90.38 180 SER A CA 1
ATOM 1431 C C . SER A 1 180 ? -8.413 3.737 14.898 1.00 90.38 180 SER A C 1
ATOM 1433 O O . SER A 1 180 ? -8.674 2.717 14.261 1.00 90.38 180 SER A O 1
ATOM 1435 N N . PRO A 1 181 ? -7.920 3.657 16.148 1.00 86.25 181 PRO A N 1
ATOM 1436 C CA . PRO A 1 181 ? -7.777 2.382 16.850 1.00 86.25 181 PRO A CA 1
ATOM 1437 C C . PRO A 1 181 ? -9.104 1.630 17.025 1.00 86.25 181 PRO A C 1
ATOM 1439 O O . PRO A 1 181 ? -9.094 0.409 17.140 1.00 86.25 181 PRO A O 1
ATOM 1442 N N . LEU A 1 182 ? -10.232 2.350 17.041 1.00 82.25 182 LEU A N 1
ATOM 1443 C CA . LEU A 1 182 ? -11.566 1.774 17.230 1.00 82.25 182 LEU A CA 1
ATOM 1444 C C . LEU A 1 182 ? -12.177 1.268 15.918 1.00 82.25 182 LEU A C 1
ATOM 1446 O O . LEU A 1 182 ? -12.804 0.214 15.907 1.00 82.25 182 LEU A O 1
ATOM 1450 N N . PHE A 1 183 ? -11.988 2.006 14.819 1.00 83.00 183 PHE A N 1
ATOM 1451 C CA . PHE A 1 183 ? -12.654 1.723 13.537 1.00 83.00 183 PHE A CA 1
ATOM 1452 C C . PHE A 1 183 ? -11.718 1.185 12.448 1.00 83.00 183 PHE A C 1
ATOM 1454 O O . PHE A 1 183 ? -12.179 0.671 11.433 1.00 83.00 183 PHE A O 1
ATOM 1461 N N . GLY A 1 184 ? -10.405 1.250 12.663 1.00 89.75 184 GLY A N 1
ATOM 1462 C CA . GLY A 1 184 ? -9.401 0.832 11.694 1.00 89.75 184 GLY A CA 1
ATOM 1463 C C . GLY A 1 184 ? -9.034 1.927 10.681 1.00 89.75 184 GLY A C 1
ATOM 1464 O O . GLY A 1 184 ? -9.221 3.116 10.952 1.00 89.75 184 GLY A O 1
ATOM 1465 N N . PRO A 1 185 ? -8.416 1.542 9.549 1.00 94.19 185 PRO A N 1
ATOM 1466 C CA . PRO A 1 185 ? -8.008 2.475 8.503 1.00 94.19 185 PRO A CA 1
ATOM 1467 C C . PRO A 1 185 ? -9.203 2.959 7.675 1.00 94.19 185 PRO A C 1
ATOM 1469 O O . PRO A 1 185 ? -10.139 2.200 7.418 1.00 94.19 185 PRO A O 1
ATOM 1472 N N . THR A 1 186 ? -9.129 4.191 7.180 1.00 93.44 186 THR A N 1
ATOM 1473 C CA . THR A 1 186 ? -10.081 4.704 6.189 1.00 93.44 186 THR A CA 1
ATOM 1474 C C . THR A 1 186 ? -9.897 3.982 4.851 1.00 93.44 186 THR A C 1
ATOM 1476 O O . THR A 1 186 ? -8.802 3.968 4.286 1.00 93.44 186 THR A O 1
ATOM 1479 N N . LEU A 1 187 ? -10.978 3.393 4.327 1.00 94.50 187 LEU A N 1
ATOM 1480 C CA . LEU A 1 187 ? -10.995 2.659 3.058 1.00 94.50 187 LEU A CA 1
ATOM 1481 C C . LEU A 1 187 ? -11.925 3.353 2.053 1.00 94.50 187 LEU A C 1
ATOM 1483 O O . LEU A 1 187 ? -13.131 3.441 2.273 1.00 94.50 187 LEU A O 1
ATOM 1487 N N . GLY A 1 188 ? -11.376 3.810 0.927 1.00 94.00 188 GLY A N 1
ATOM 1488 C CA . GLY A 1 188 ? -12.137 4.405 -0.175 1.00 94.00 188 GLY A CA 1
ATOM 1489 C C . GLY A 1 188 ? -12.267 3.449 -1.359 1.00 94.00 18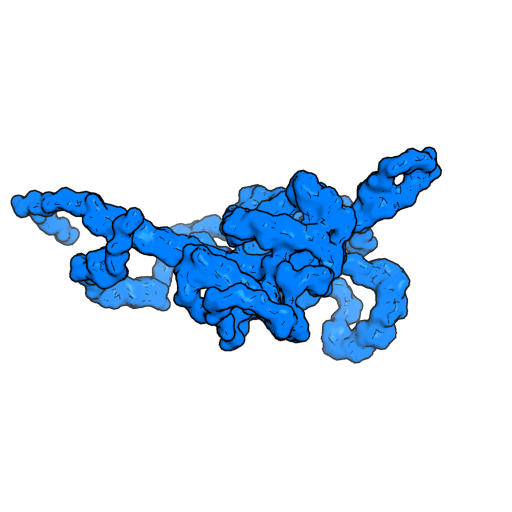8 GLY A C 1
ATOM 1490 O O . GLY A 1 188 ? -11.260 2.936 -1.850 1.00 94.00 188 GLY A O 1
ATOM 1491 N N . PHE A 1 189 ? -13.491 3.244 -1.855 1.00 95.94 189 PHE A N 1
ATOM 1492 C CA . PHE A 1 189 ? -13.776 2.370 -2.998 1.00 95.94 189 PHE A CA 1
ATOM 1493 C C . PHE A 1 189 ? -14.537 3.085 -4.119 1.00 95.94 189 PHE A C 1
ATOM 1495 O O . PHE A 1 189 ? -15.438 3.877 -3.860 1.00 95.94 189 PHE A O 1
ATOM 1502 N N . LYS A 1 190 ? -14.186 2.763 -5.365 1.00 94.25 190 LYS A N 1
ATOM 1503 C CA . LYS A 1 190 ? -14.908 3.152 -6.581 1.00 94.25 190 LYS A CA 1
ATOM 1504 C C . LYS A 1 190 ? -16.204 2.340 -6.706 1.00 94.25 190 LYS A C 1
ATOM 1506 O O . LYS A 1 190 ? -16.386 1.313 -6.052 1.00 94.25 190 LYS A O 1
ATOM 1511 N N . ASP A 1 191 ? -17.083 2.752 -7.614 1.00 92.81 191 ASP A N 1
ATOM 1512 C CA . ASP A 1 191 ? -18.330 2.023 -7.890 1.00 92.81 191 ASP A CA 1
ATOM 1513 C C . ASP A 1 191 ? -18.131 0.765 -8.744 1.00 92.81 191 ASP A C 1
ATOM 1515 O O . ASP A 1 191 ? -18.986 -0.124 -8.776 1.00 92.81 191 ASP A O 1
ATOM 1519 N N . ASN A 1 192 ? -16.978 0.645 -9.409 1.00 92.19 192 ASN A N 1
ATOM 1520 C CA . ASN A 1 192 ? -16.632 -0.555 -10.161 1.00 92.19 192 ASN A CA 1
ATOM 1521 C C . ASN A 1 192 ? -16.496 -1.774 -9.234 1.00 92.19 192 ASN A C 1
ATOM 1523 O O . ASN A 1 192 ? -16.184 -1.667 -8.051 1.00 92.19 192 ASN A O 1
ATOM 1527 N N . THR A 1 193 ? -16.767 -2.964 -9.765 1.00 94.50 193 THR A N 1
ATOM 1528 C CA . THR A 1 193 ? -16.773 -4.201 -8.981 1.00 94.50 193 THR A CA 1
ATOM 1529 C C . THR A 1 193 ? -16.273 -5.369 -9.822 1.00 94.50 193 THR A C 1
ATOM 1531 O O . THR A 1 193 ? -16.673 -5.524 -10.973 1.00 94.50 193 THR A O 1
ATOM 1534 N N . TYR A 1 194 ? -15.444 -6.218 -9.218 1.00 96.62 194 TYR A N 1
ATOM 1535 C CA . TYR A 1 194 ? -14.788 -7.361 -9.844 1.00 96.62 194 TYR A CA 1
ATOM 1536 C C . TYR A 1 194 ? -15.020 -8.619 -9.006 1.00 96.62 194 TYR A C 1
ATOM 1538 O O . TYR A 1 194 ? -14.826 -8.610 -7.790 1.00 96.62 194 TYR A O 1
ATOM 1546 N N . ASN A 1 195 ? -15.423 -9.711 -9.651 1.00 97.06 195 ASN A N 1
ATOM 1547 C CA . ASN A 1 195 ? -15.552 -11.033 -9.035 1.00 97.06 195 ASN A CA 1
ATOM 1548 C C . ASN A 1 195 ? -14.975 -12.088 -9.990 1.00 97.06 195 ASN A C 1
ATOM 1550 O O . ASN A 1 195 ? -15.713 -12.820 -10.647 1.00 97.06 195 ASN A O 1
ATOM 1554 N N . THR A 1 196 ? -13.651 -12.099 -10.125 1.00 96.69 196 THR A N 1
ATOM 1555 C CA . THR A 1 196 ? -12.940 -12.927 -11.106 1.00 96.69 196 THR A CA 1
ATOM 1556 C C . THR A 1 196 ? -12.752 -14.347 -10.568 1.00 96.69 196 THR A C 1
ATOM 1558 O O . THR A 1 196 ? -11.999 -14.551 -9.618 1.00 96.69 196 THR A O 1
ATOM 1561 N N . LEU A 1 197 ? -13.454 -15.335 -11.128 1.00 96.19 197 LEU A N 1
ATOM 1562 C CA . LEU A 1 197 ? -13.416 -16.728 -10.645 1.00 96.19 197 LEU A CA 1
ATOM 1563 C C . LEU A 1 197 ? -12.362 -17.581 -11.362 1.00 96.19 197 LEU A C 1
ATOM 1565 O O . LEU A 1 197 ? -11.717 -18.426 -10.744 1.00 96.19 197 LEU A O 1
ATOM 1569 N N . SER A 1 198 ? -12.168 -17.331 -12.654 1.00 96.69 198 SER A N 1
ATOM 1570 C CA . SER A 1 198 ? -11.193 -18.032 -13.492 1.00 96.69 198 SER A CA 1
ATOM 1571 C C . SER A 1 198 ? -9.875 -17.259 -13.573 1.00 96.69 198 SER A C 1
ATOM 1573 O O . SER A 1 198 ? -9.885 -16.044 -13.371 1.00 96.69 198 SER A O 1
ATOM 1575 N N . PRO A 1 199 ? -8.742 -17.926 -13.860 1.00 96.69 199 PRO A N 1
ATOM 1576 C CA . PRO A 1 199 ? -7.479 -17.239 -14.117 1.00 96.69 199 PRO A CA 1
ATOM 1577 C C . PRO A 1 199 ? -7.641 -16.133 -15.176 1.00 96.69 199 PRO A C 1
ATOM 1579 O O . PRO A 1 199 ? -8.278 -16.395 -16.200 1.00 96.69 199 PRO A O 1
ATOM 1582 N N . PRO A 1 200 ? -7.105 -14.921 -14.939 1.00 96.06 200 PRO A N 1
ATOM 1583 C CA . PRO A 1 200 ? -7.139 -13.838 -15.918 1.00 96.06 200 PRO A CA 1
ATOM 1584 C C . PRO A 1 200 ? -6.454 -14.221 -17.232 1.00 96.06 200 PRO A C 1
ATOM 1586 O O . PRO A 1 200 ? -5.497 -14.996 -17.239 1.00 96.06 200 PRO A O 1
ATOM 1589 N N . THR A 1 201 ? -6.965 -13.678 -18.333 1.00 95.94 201 THR A N 1
ATOM 1590 C CA . THR A 1 201 ? -6.531 -14.002 -19.702 1.00 95.94 201 THR A CA 1
ATOM 1591 C C . THR A 1 201 ? -5.683 -12.890 -20.313 1.00 95.94 201 THR A C 1
ATOM 1593 O O . THR A 1 201 ? -5.690 -11.769 -19.817 1.00 95.94 201 THR A O 1
ATOM 1596 N N . GLU A 1 202 ? -5.018 -13.152 -21.437 1.00 93.12 202 GLU A N 1
ATOM 1597 C CA . GLU A 1 202 ? -4.283 -12.129 -22.203 1.00 93.12 202 GLU A CA 1
ATOM 1598 C C . GLU A 1 202 ? -5.163 -10.908 -22.534 1.00 93.12 202 GLU A C 1
ATOM 1600 O O . GLU A 1 202 ? -4.786 -9.767 -22.288 1.00 93.12 202 GLU A O 1
ATOM 1605 N N . LYS A 1 203 ? -6.427 -11.135 -22.914 1.00 92.12 203 LYS A N 1
ATOM 1606 C CA . LYS A 1 203 ? -7.407 -10.059 -23.136 1.00 92.12 203 LYS A CA 1
ATOM 1607 C C . LYS A 1 203 ? -7.671 -9.204 -21.888 1.00 92.12 203 LYS A C 1
ATOM 1609 O O . LYS A 1 203 ? -8.078 -8.046 -21.994 1.00 92.12 203 LYS A O 1
ATOM 1614 N N . ASP A 1 204 ? -7.522 -9.770 -20.692 1.00 94.38 204 ASP A N 1
ATOM 1615 C CA . ASP A 1 204 ? -7.629 -9.006 -19.449 1.00 94.38 204 ASP A CA 1
ATOM 1616 C C . ASP A 1 204 ? -6.372 -8.177 -19.174 1.00 94.38 204 ASP A C 1
ATOM 1618 O O . ASP A 1 204 ? -6.508 -7.091 -18.609 1.00 94.38 204 ASP A O 1
ATOM 1622 N N . ALA A 1 205 ? -5.199 -8.654 -19.604 1.00 89.69 205 ALA A N 1
ATOM 1623 C CA . ALA A 1 205 ? -3.918 -7.951 -19.520 1.00 89.69 205 ALA A CA 1
ATOM 1624 C C . ALA A 1 205 ? -3.865 -6.725 -20.448 1.00 89.69 205 ALA A C 1
ATOM 1626 O O . ALA A 1 205 ? -3.401 -5.663 -20.049 1.00 89.69 205 ALA A O 1
ATOM 1627 N N . GLU A 1 206 ? -4.450 -6.828 -21.643 1.00 88.12 206 GLU A N 1
ATOM 1628 C CA . GLU A 1 206 ? -4.510 -5.745 -22.640 1.00 88.12 206 GLU A CA 1
ATOM 1629 C C . GLU A 1 206 ? -5.455 -4.585 -22.261 1.00 88.12 206 GLU A C 1
ATOM 1631 O O . GLU A 1 206 ? -5.587 -3.597 -22.992 1.00 88.12 206 GLU A O 1
ATOM 1636 N N . ARG A 1 207 ? -6.169 -4.672 -21.131 1.00 87.69 207 ARG A N 1
ATOM 1637 C CA . ARG A 1 207 ? -7.089 -3.605 -20.716 1.00 87.69 207 ARG A CA 1
ATOM 1638 C C . ARG A 1 207 ? -6.320 -2.372 -20.252 1.00 87.69 207 ARG A C 1
ATOM 1640 O O . ARG A 1 207 ? -5.386 -2.448 -19.468 1.00 87.69 207 ARG A O 1
ATOM 1647 N N . PHE A 1 208 ? -6.815 -1.201 -20.636 1.00 79.94 208 PHE A N 1
ATOM 1648 C CA . PHE A 1 208 ? -6.200 0.067 -20.254 1.00 79.94 208 PHE A CA 1
ATOM 1649 C C . PHE A 1 208 ? -6.272 0.360 -18.742 1.00 79.94 208 PHE A C 1
ATOM 1651 O O . PHE A 1 208 ? -7.304 0.139 -18.089 1.00 79.94 208 PHE A O 1
ATOM 1658 N N . GLY A 1 209 ? -5.199 0.960 -18.223 1.00 83.94 209 GLY A N 1
ATOM 1659 C CA . GLY A 1 209 ? -5.109 1.501 -16.868 1.00 83.94 209 GLY A CA 1
ATOM 1660 C C . GLY A 1 209 ? -4.960 0.428 -15.788 1.00 83.94 209 GLY A C 1
ATOM 1661 O O . GLY A 1 209 ? -4.249 -0.553 -15.951 1.00 83.94 209 GLY A O 1
ATOM 1662 N N . GLU A 1 210 ? -5.639 0.619 -14.658 1.00 87.31 210 GLU A N 1
ATOM 1663 C CA . GLU A 1 210 ? -5.559 -0.262 -13.478 1.00 87.31 210 GLU A CA 1
ATOM 1664 C C . GLU A 1 210 ? -6.391 -1.557 -13.588 1.00 87.31 210 GLU A C 1
ATOM 1666 O O . GLU A 1 210 ? -6.318 -2.433 -12.722 1.00 87.31 210 GLU A O 1
ATOM 1671 N N . LYS A 1 211 ? -7.230 -1.679 -14.626 1.00 91.94 211 LYS A N 1
ATOM 1672 C CA . LYS A 1 211 ? -8.209 -2.770 -14.765 1.00 91.94 211 LYS A CA 1
ATOM 1673 C C . LYS A 1 211 ? -7.578 -4.172 -14.763 1.00 91.94 211 LYS A C 1
ATOM 1675 O O . LYS A 1 211 ? -8.139 -5.018 -14.060 1.00 91.94 211 LYS A O 1
ATOM 1680 N N . PRO A 1 212 ? -6.463 -4.444 -15.475 1.00 94.19 212 PRO A N 1
ATOM 1681 C CA . PRO A 1 212 ? -5.810 -5.755 -15.434 1.00 94.19 212 PRO A CA 1
ATOM 1682 C C . PRO A 1 212 ? -5.462 -6.179 -14.006 1.00 94.19 212 PRO A C 1
ATOM 1684 O O . PRO A 1 212 ? -5.759 -7.296 -13.577 1.00 94.19 212 PRO A O 1
ATOM 1687 N N . PHE A 1 213 ? -4.918 -5.247 -13.224 1.00 95.00 213 PHE A N 1
ATOM 1688 C CA . PHE A 1 213 ? -4.476 -5.516 -11.862 1.00 95.00 213 PHE A CA 1
ATOM 1689 C C . PHE A 1 213 ? -5.655 -5.726 -10.907 1.00 95.00 213 PHE A C 1
ATOM 1691 O O . PHE A 1 213 ? -5.608 -6.619 -10.067 1.00 95.00 213 PHE A O 1
ATOM 1698 N N . LEU A 1 214 ? -6.760 -4.988 -11.064 1.00 96.44 214 LEU A N 1
ATOM 1699 C CA . LEU A 1 214 ? -7.985 -5.209 -10.277 1.00 96.44 214 LEU A CA 1
ATOM 1700 C C . LEU A 1 214 ? -8.619 -6.581 -10.549 1.00 96.44 214 LEU A C 1
ATOM 1702 O O . LEU A 1 214 ? -9.062 -7.260 -9.619 1.00 96.44 214 LEU A O 1
ATOM 1706 N N . ILE A 1 215 ? -8.631 -7.013 -11.814 1.00 96.81 215 ILE A N 1
ATOM 1707 C CA . ILE A 1 215 ? -9.094 -8.350 -12.210 1.00 96.81 215 ILE A CA 1
ATOM 1708 C C . ILE A 1 215 ? -8.210 -9.421 -11.567 1.00 96.81 215 ILE A C 1
ATOM 1710 O O . ILE A 1 215 ? -8.733 -10.384 -10.997 1.00 96.81 215 ILE A O 1
ATOM 1714 N N . TYR A 1 216 ? -6.891 -9.226 -11.611 1.00 97.56 216 TYR A N 1
ATOM 1715 C CA . TYR A 1 216 ? -5.913 -10.143 -11.038 1.00 97.56 216 TYR A CA 1
ATOM 1716 C C . TYR A 1 216 ? -5.994 -10.233 -9.511 1.00 97.56 216 TYR A C 1
ATOM 1718 O O . TYR A 1 216 ? -6.047 -11.337 -8.969 1.00 97.56 216 TYR A O 1
ATOM 1726 N N . ILE A 1 217 ? -6.103 -9.103 -8.804 1.00 97.69 217 ILE A N 1
ATOM 1727 C CA . ILE A 1 217 ? -6.297 -9.090 -7.347 1.00 97.69 217 ILE A CA 1
ATOM 1728 C C . ILE A 1 217 ? -7.621 -9.753 -6.959 1.00 97.69 217 ILE A C 1
ATOM 1730 O O . ILE A 1 217 ? -7.650 -10.561 -6.028 1.00 97.69 217 ILE A O 1
ATOM 1734 N N . SER A 1 218 ? -8.708 -9.477 -7.689 1.00 98.06 218 SER A N 1
ATOM 1735 C CA . SER A 1 218 ? -9.999 -10.139 -7.461 1.00 98.06 218 SER A CA 1
ATOM 1736 C C . SER A 1 218 ? -9.871 -11.662 -7.560 1.00 98.06 218 SER A C 1
ATOM 1738 O O . SER A 1 218 ? -10.372 -12.369 -6.684 1.00 98.06 218 SER A O 1
ATOM 1740 N N . TRP A 1 219 ? -9.130 -12.162 -8.555 1.00 98.19 219 TRP A N 1
ATOM 1741 C CA . TRP A 1 219 ? -8.850 -13.588 -8.721 1.00 98.19 219 TRP A CA 1
ATOM 1742 C C . TRP A 1 219 ? -8.007 -14.174 -7.580 1.00 98.19 219 TRP A C 1
ATOM 1744 O O . TRP A 1 219 ? -8.389 -15.195 -7.002 1.00 98.19 219 TRP A O 1
ATOM 1754 N N . LEU A 1 220 ? -6.897 -13.526 -7.206 1.00 98.19 220 LEU A N 1
ATOM 1755 C CA . LEU A 1 220 ? -6.039 -13.978 -6.102 1.00 98.19 220 LEU A CA 1
ATOM 1756 C C . LEU A 1 220 ? -6.817 -14.083 -4.784 1.00 98.19 220 LEU A C 1
ATOM 1758 O O . LEU A 1 220 ? -6.769 -15.112 -4.106 1.00 98.19 220 LEU A O 1
ATOM 1762 N N . LEU A 1 221 ? -7.585 -13.046 -4.445 1.00 98.12 221 LEU A N 1
ATOM 1763 C CA . LEU A 1 221 ? -8.373 -13.016 -3.215 1.00 98.12 221 LEU A CA 1
ATOM 1764 C C . LEU A 1 221 ? -9.550 -13.995 -3.257 1.00 98.12 221 LEU A C 1
ATOM 1766 O O . LEU A 1 221 ? -9.833 -14.626 -2.243 1.00 98.12 221 LEU A O 1
ATOM 1770 N N . ASN A 1 222 ? -10.198 -14.191 -4.411 1.00 97.69 222 ASN A N 1
ATOM 1771 C CA . ASN A 1 222 ? -11.245 -15.206 -4.570 1.00 97.69 222 ASN A CA 1
ATOM 1772 C C . ASN A 1 222 ? -10.726 -16.619 -4.294 1.00 97.69 222 ASN A C 1
ATOM 1774 O O . ASN A 1 222 ? -11.417 -17.410 -3.655 1.00 97.69 222 ASN A O 1
ATOM 1778 N N . ARG A 1 223 ? -9.503 -16.935 -4.729 1.00 95.94 223 ARG A N 1
ATOM 1779 C CA . ARG A 1 223 ? -8.886 -18.243 -4.466 1.00 95.94 223 ARG A CA 1
ATOM 1780 C C . ARG A 1 223 ? -8.571 -18.476 -2.991 1.00 95.94 223 ARG A C 1
ATOM 1782 O O . ARG A 1 223 ? -8.568 -19.625 -2.564 1.00 95.94 223 ARG A O 1
ATOM 1789 N N . ARG A 1 224 ? -8.291 -17.413 -2.231 1.00 95.44 224 ARG A N 1
ATOM 1790 C CA . ARG A 1 224 ? -7.963 -17.499 -0.800 1.00 95.44 224 ARG A CA 1
ATOM 1791 C C . ARG A 1 224 ? -9.199 -17.452 0.098 1.00 95.44 224 ARG A C 1
ATOM 1793 O O . ARG A 1 224 ? -9.317 -18.270 0.999 1.00 95.44 224 ARG A O 1
ATOM 1800 N N . PHE A 1 225 ? -10.096 -16.502 -0.149 1.00 95.31 225 PHE A N 1
ATOM 1801 C CA . PHE A 1 225 ? -11.208 -16.158 0.747 1.00 95.31 225 PHE A CA 1
ATOM 1802 C C . PHE A 1 225 ? -12.591 -16.506 0.177 1.00 95.31 225 PHE A C 1
ATOM 1804 O O . PHE A 1 225 ? -13.613 -16.284 0.822 1.00 95.31 225 PHE A O 1
ATOM 1811 N N . GLY A 1 226 ? -12.644 -17.052 -1.038 1.00 94.44 226 GLY A N 1
ATOM 1812 C CA . GLY A 1 226 ? -13.884 -17.384 -1.730 1.00 94.44 226 GLY A CA 1
ATOM 1813 C C . GLY A 1 226 ? -14.451 -16.239 -2.573 1.00 94.44 226 GLY A C 1
ATOM 1814 O O . GLY A 1 226 ? -14.043 -15.075 -2.480 1.00 94.44 226 GLY A O 1
ATOM 1815 N N . ALA A 1 227 ? -15.415 -16.613 -3.420 1.00 95.88 227 ALA A N 1
ATOM 1816 C CA . ALA A 1 227 ? -16.060 -15.748 -4.402 1.00 95.88 227 ALA A CA 1
ATOM 1817 C C . ALA A 1 227 ? -16.754 -14.543 -3.749 1.00 95.88 227 ALA A C 1
ATOM 1819 O O . ALA A 1 227 ? -17.681 -14.704 -2.941 1.00 95.88 227 ALA A O 1
ATOM 1820 N N . ARG A 1 228 ? -16.329 -13.332 -4.124 1.00 94.62 228 ARG A N 1
ATOM 1821 C CA . ARG A 1 228 ? -16.899 -12.064 -3.656 1.00 94.62 228 ARG A CA 1
ATOM 1822 C C . ARG A 1 228 ? -16.749 -10.961 -4.700 1.00 94.62 228 ARG A C 1
ATOM 1824 O O . ARG A 1 228 ? -15.757 -10.863 -5.415 1.00 94.62 228 ARG A O 1
ATOM 1831 N N . LYS A 1 229 ? -17.729 -10.061 -4.702 1.00 95.12 229 LYS A N 1
ATOM 1832 C CA . LYS A 1 229 ? -17.663 -8.770 -5.389 1.00 95.12 229 LYS A CA 1
ATOM 1833 C C . LYS A 1 229 ? -16.689 -7.847 -4.648 1.00 95.12 229 LYS A C 1
ATOM 1835 O O . LYS A 1 229 ? -16.964 -7.462 -3.515 1.00 95.12 229 LYS A O 1
ATOM 1840 N N . ARG A 1 230 ? -15.567 -7.496 -5.281 1.00 95.88 230 ARG A N 1
ATOM 1841 C CA . ARG A 1 230 ? -14.539 -6.594 -4.737 1.00 95.88 230 ARG A CA 1
ATOM 1842 C C . ARG A 1 230 ? -14.454 -5.322 -5.564 1.00 95.88 230 ARG A C 1
ATOM 1844 O O . ARG A 1 230 ? -14.358 -5.382 -6.787 1.00 95.88 230 ARG A O 1
ATOM 1851 N N . LYS A 1 231 ? -14.524 -4.176 -4.896 1.00 96.62 231 LYS A N 1
ATOM 1852 C CA . LYS A 1 231 ? -14.482 -2.865 -5.544 1.00 96.62 231 LYS A CA 1
ATOM 1853 C C . LYS A 1 231 ? -13.049 -2.422 -5.835 1.00 96.62 231 LYS A C 1
ATOM 1855 O O . LYS A 1 231 ? -12.130 -2.784 -5.099 1.00 96.62 231 LYS A O 1
ATOM 1860 N N . GLY A 1 232 ? -12.845 -1.630 -6.882 1.00 95.69 232 GLY A N 1
ATOM 1861 C CA . GLY A 1 232 ? -11.592 -0.888 -7.032 1.00 95.69 232 GLY A CA 1
ATOM 1862 C C . GLY A 1 232 ? -11.443 0.117 -5.891 1.00 95.69 232 GLY A C 1
ATOM 1863 O O . GLY A 1 232 ? -12.440 0.588 -5.351 1.00 95.69 232 GLY A O 1
ATOM 1864 N N . GLN A 1 233 ? -10.219 0.438 -5.500 1.00 93.94 233 GLN A N 1
ATOM 1865 C CA . GLN A 1 233 ? -9.950 1.506 -4.542 1.00 93.94 233 GLN A CA 1
ATOM 1866 C C . GLN A 1 233 ? -10.050 2.868 -5.232 1.00 93.94 233 GLN A C 1
ATOM 1868 O O . GLN A 1 233 ? -9.787 2.979 -6.430 1.00 93.94 233 GLN A O 1
ATOM 1873 N N . VAL A 1 234 ? -10.426 3.903 -4.485 1.00 92.56 234 VAL A N 1
ATOM 1874 C CA . VAL A 1 234 ? -10.300 5.296 -4.944 1.00 92.56 234 VAL A CA 1
ATOM 1875 C C . VAL A 1 234 ? -8.823 5.681 -4.961 1.00 92.56 234 VAL A C 1
ATOM 1877 O O . VAL A 1 234 ? -8.043 5.156 -4.173 1.00 92.56 234 VAL A O 1
ATOM 1880 N N . HIS A 1 235 ? -8.444 6.586 -5.860 1.00 89.06 235 HIS A N 1
ATOM 1881 C CA . HIS A 1 235 ? -7.100 7.155 -5.915 1.00 89.06 235 HIS A CA 1
ATOM 1882 C C . HIS A 1 235 ? -7.013 8.341 -4.943 1.00 89.06 235 HIS A C 1
ATOM 1884 O O . HIS A 1 235 ? -7.387 9.456 -5.289 1.00 89.06 235 HIS A O 1
ATOM 1890 N N . PHE A 1 236 ? -6.649 8.064 -3.690 1.00 90.56 236 PHE A N 1
ATOM 1891 C CA . PHE A 1 236 ? -6.488 9.037 -2.600 1.00 90.56 236 PHE A CA 1
ATOM 1892 C C . PHE A 1 236 ? -5.425 8.523 -1.620 1.00 90.56 236 PHE A C 1
ATOM 1894 O O . PHE A 1 236 ? -5.038 7.363 -1.713 1.00 90.56 236 PHE A O 1
ATOM 1901 N N . GLY A 1 237 ? -4.983 9.344 -0.662 1.00 92.44 237 GLY A N 1
ATOM 1902 C CA . GLY A 1 237 ? -4.001 8.902 0.333 1.00 92.44 237 GLY A CA 1
ATOM 1903 C C . GLY A 1 237 ? -4.441 7.645 1.091 1.00 92.44 237 GLY A C 1
ATOM 1904 O O . GLY A 1 237 ? -5.570 7.542 1.571 1.00 92.44 237 GLY A O 1
ATOM 1905 N N . HIS A 1 238 ? -3.547 6.666 1.192 1.00 94.88 238 HIS A N 1
ATOM 1906 C CA . HIS A 1 238 ? -3.880 5.320 1.641 1.00 94.88 238 HIS A CA 1
ATOM 1907 C C . HIS A 1 238 ? -3.422 5.068 3.077 1.00 94.88 238 HIS A C 1
ATOM 1909 O O . HIS A 1 238 ? -2.228 5.022 3.367 1.00 94.88 238 HIS A O 1
ATOM 1915 N N . SER A 1 239 ? -4.384 4.832 3.970 1.00 95.69 239 SER A N 1
ATOM 1916 C CA . SER A 1 239 ? -4.133 4.413 5.351 1.00 95.69 239 SER A CA 1
ATOM 1917 C C . SER A 1 239 ? -3.867 2.912 5.429 1.00 95.69 239 SER A C 1
ATOM 1919 O O . SER A 1 239 ? -4.692 2.095 5.012 1.00 95.69 239 SER A O 1
ATOM 1921 N N . LEU A 1 240 ? -2.697 2.532 5.943 1.00 95.06 240 LEU A N 1
ATOM 1922 C CA . LEU A 1 240 ? -2.183 1.168 5.877 1.00 95.06 240 LEU A CA 1
ATOM 1923 C C . LEU A 1 240 ? -1.588 0.716 7.210 1.00 95.06 240 LEU A C 1
ATOM 1925 O O . LEU A 1 240 ? -0.959 1.471 7.949 1.00 95.06 240 LEU A O 1
ATOM 1929 N N . SER A 1 241 ? -1.740 -0.576 7.490 1.00 95.31 241 SER A N 1
ATOM 1930 C CA . SER A 1 241 ? -0.941 -1.273 8.497 1.00 95.31 241 SER A CA 1
ATOM 1931 C C . SER A 1 241 ? 0.197 -2.006 7.805 1.00 95.31 241 SER A C 1
ATOM 1933 O O . SER A 1 241 ? -0.066 -2.820 6.918 1.00 95.31 241 SER A O 1
ATOM 1935 N N . GLN A 1 242 ? 1.438 -1.796 8.250 1.00 95.06 242 GLN A N 1
ATOM 1936 C CA . GLN A 1 242 ? 2.584 -2.532 7.705 1.00 95.06 242 GLN A CA 1
ATOM 1937 C C . GLN A 1 242 ? 2.433 -4.043 7.880 1.00 95.06 242 GLN A C 1
ATOM 1939 O O . GLN A 1 242 ? 2.789 -4.809 6.990 1.00 95.06 242 GLN A O 1
ATOM 1944 N N . VAL A 1 243 ? 1.866 -4.479 9.007 1.00 94.94 243 VAL A N 1
ATOM 1945 C CA . VAL A 1 243 ? 1.663 -5.902 9.303 1.00 94.94 243 VAL A CA 1
ATOM 1946 C C . VAL A 1 243 ? 0.633 -6.508 8.353 1.00 94.94 243 VAL A C 1
ATOM 1948 O O . VAL A 1 243 ? 0.918 -7.520 7.718 1.00 94.94 243 VAL A O 1
ATOM 1951 N N . VAL A 1 244 ? -0.531 -5.868 8.202 1.00 95.12 244 VAL A N 1
ATOM 1952 C CA . VAL A 1 244 ? -1.591 -6.374 7.312 1.00 95.12 244 VAL A CA 1
ATOM 1953 C C . VAL A 1 244 ? -1.149 -6.327 5.853 1.00 95.12 244 VAL A C 1
ATOM 1955 O O . VAL A 1 244 ? -1.404 -7.269 5.113 1.00 95.12 244 VAL A O 1
ATOM 1958 N N . MET A 1 245 ? -0.447 -5.271 5.437 1.00 96.44 245 MET A N 1
ATOM 1959 C CA . MET A 1 245 ? 0.077 -5.156 4.077 1.00 96.44 245 MET A CA 1
ATOM 1960 C C . MET A 1 245 ? 1.140 -6.220 3.782 1.00 96.44 245 MET A C 1
ATOM 1962 O O . MET A 1 245 ? 1.074 -6.875 2.741 1.00 96.44 245 MET A O 1
ATOM 1966 N N . ARG A 1 246 ? 2.077 -6.449 4.714 1.00 96.75 246 ARG A N 1
ATOM 1967 C CA . ARG A 1 246 ? 3.061 -7.535 4.615 1.00 96.75 246 ARG A CA 1
ATOM 1968 C C . ARG A 1 246 ? 2.352 -8.878 4.482 1.00 96.75 246 ARG A C 1
ATOM 1970 O O . ARG A 1 246 ? 2.679 -9.646 3.582 1.00 96.75 246 ARG A O 1
ATOM 1977 N N . GLU A 1 247 ? 1.367 -9.156 5.335 1.00 97.12 247 GLU A N 1
ATOM 1978 C CA . GLU A 1 247 ? 0.592 -10.400 5.285 1.00 97.12 247 GLU A CA 1
ATOM 1979 C C . GLU A 1 247 ? -0.144 -10.551 3.943 1.00 97.12 247 GLU A C 1
ATOM 1981 O O . GLU A 1 247 ? -0.095 -11.617 3.328 1.00 97.12 247 GLU A O 1
ATOM 1986 N N . ALA A 1 248 ? -0.768 -9.478 3.452 1.00 97.31 248 ALA A N 1
ATOM 1987 C CA . ALA A 1 248 ? -1.513 -9.466 2.199 1.00 97.31 248 ALA A CA 1
ATOM 1988 C C . ALA A 1 248 ? -0.638 -9.823 0.994 1.00 97.31 248 ALA A C 1
ATOM 1990 O O . ALA A 1 248 ? -1.030 -10.653 0.175 1.00 97.31 248 ALA A O 1
ATOM 1991 N N . ILE A 1 249 ? 0.553 -9.230 0.903 1.00 96.81 249 ILE A N 1
ATOM 1992 C CA . ILE A 1 249 ? 1.474 -9.445 -0.218 1.00 96.81 249 ILE A CA 1
ATOM 1993 C C . ILE A 1 249 ? 2.147 -10.818 -0.104 1.00 96.81 249 ILE A C 1
ATOM 1995 O O . ILE A 1 249 ? 2.117 -11.610 -1.046 1.00 96.81 249 ILE A O 1
ATOM 1999 N N . THR A 1 250 ? 2.678 -11.160 1.073 1.00 95.19 250 THR A N 1
ATOM 2000 C CA . THR A 1 250 ? 3.393 -12.433 1.295 1.00 95.19 250 THR A CA 1
ATOM 2001 C C . THR A 1 250 ? 2.489 -13.668 1.273 1.00 95.19 250 THR A C 1
ATOM 2003 O O . THR A 1 250 ? 2.979 -14.773 1.044 1.00 95.19 250 THR A O 1
ATOM 2006 N N . SER A 1 251 ? 1.167 -13.502 1.402 1.00 96.81 251 SER A N 1
ATOM 2007 C CA . SER A 1 251 ? 0.184 -14.574 1.173 1.00 96.81 251 SER A CA 1
ATOM 2008 C C . SER A 1 251 ? 0.171 -15.101 -0.266 1.00 96.81 251 SER A C 1
ATOM 2010 O O . SER A 1 251 ? -0.378 -16.174 -0.523 1.00 96.81 251 SER A O 1
ATOM 2012 N N . PHE A 1 252 ? 0.776 -14.369 -1.205 1.00 97.00 252 PHE A N 1
ATOM 2013 C CA . PHE A 1 252 ? 0.880 -14.741 -2.611 1.00 97.00 252 PHE A CA 1
ATOM 2014 C C . PHE A 1 252 ? 2.346 -14.665 -3.069 1.00 97.00 252 PHE A C 1
ATOM 2016 O O . PHE A 1 252 ? 2.690 -13.785 -3.854 1.00 97.00 252 PHE A O 1
ATOM 2023 N N . PRO A 1 253 ? 3.229 -15.584 -2.629 1.00 95.06 253 PRO A N 1
ATOM 2024 C CA . PRO A 1 253 ? 4.680 -15.435 -2.788 1.00 95.06 253 PRO A CA 1
ATOM 2025 C C . PRO A 1 253 ? 5.140 -15.364 -4.252 1.00 95.06 253 PRO A C 1
ATOM 2027 O O . PRO A 1 253 ? 5.966 -14.526 -4.597 1.00 95.06 253 PRO A O 1
ATOM 2030 N N . GLY A 1 254 ? 4.569 -16.185 -5.142 1.00 94.38 254 GLY A N 1
ATOM 2031 C CA . GLY A 1 254 ? 4.867 -16.117 -6.580 1.00 94.38 254 GLY A CA 1
ATOM 2032 C C . GLY A 1 254 ? 4.463 -14.771 -7.202 1.00 94.38 254 GLY A C 1
ATOM 2033 O O . GLY A 1 254 ? 5.305 -14.096 -7.794 1.00 94.38 254 GLY A O 1
ATOM 2034 N N . PRO A 1 255 ? 3.194 -14.342 -7.056 1.00 95.88 255 PRO A N 1
ATOM 2035 C CA . PRO A 1 255 ? 2.759 -13.004 -7.454 1.00 95.88 255 PRO A CA 1
ATOM 2036 C C . PRO A 1 255 ? 3.568 -11.857 -6.829 1.00 95.88 255 PRO A C 1
ATOM 2038 O O . PRO A 1 255 ? 3.867 -10.900 -7.538 1.00 95.88 255 PRO A O 1
ATOM 2041 N N . ALA A 1 256 ? 3.953 -11.958 -5.555 1.00 95.19 256 ALA A N 1
ATOM 2042 C CA . ALA A 1 256 ? 4.751 -10.953 -4.856 1.00 95.19 256 ALA A CA 1
ATOM 2043 C C . ALA A 1 256 ? 6.142 -10.803 -5.479 1.00 95.19 256 ALA A C 1
ATOM 2045 O O . ALA A 1 256 ? 6.520 -9.696 -5.850 1.00 95.19 256 ALA A O 1
ATOM 2046 N N . PHE A 1 257 ? 6.853 -11.915 -5.695 1.00 92.56 257 PHE A N 1
ATOM 2047 C CA . PHE A 1 257 ? 8.176 -11.887 -6.318 1.00 92.56 257 PHE A CA 1
ATOM 2048 C C . PHE A 1 257 ? 8.132 -11.308 -7.738 1.00 92.56 257 PHE A C 1
ATOM 2050 O O . PHE A 1 257 ? 8.920 -10.430 -8.073 1.00 92.56 257 PHE A O 1
ATOM 2057 N N . ARG A 1 258 ? 7.158 -11.724 -8.562 1.00 92.69 258 ARG A N 1
ATOM 2058 C CA . ARG A 1 258 ? 6.982 -11.152 -9.911 1.00 92.69 258 ARG A CA 1
ATOM 2059 C C . ARG A 1 258 ? 6.694 -9.656 -9.873 1.00 92.69 258 ARG A C 1
ATOM 2061 O O . ARG A 1 258 ? 7.214 -8.924 -10.709 1.00 92.69 258 ARG A O 1
ATOM 2068 N N . SER A 1 259 ? 5.891 -9.216 -8.904 1.00 93.31 259 SER A N 1
ATOM 2069 C CA . SER A 1 259 ? 5.543 -7.802 -8.745 1.00 93.31 259 SER A CA 1
ATOM 2070 C C . SER A 1 259 ? 6.719 -6.961 -8.277 1.00 93.31 259 SER A C 1
ATOM 2072 O O . SER A 1 259 ? 6.786 -5.800 -8.645 1.00 93.31 259 SER A O 1
ATOM 2074 N N . ALA A 1 260 ? 7.646 -7.540 -7.512 1.00 91.81 260 ALA A N 1
ATOM 2075 C CA . ALA A 1 260 ? 8.877 -6.881 -7.092 1.00 91.81 260 ALA A CA 1
ATOM 2076 C C . ALA A 1 260 ? 9.928 -6.764 -8.216 1.00 91.81 260 ALA A C 1
ATOM 2078 O O . ALA A 1 260 ? 10.871 -5.986 -8.094 1.00 91.81 260 ALA A O 1
ATOM 2079 N N . ALA A 1 261 ? 9.771 -7.536 -9.296 1.00 89.88 261 ALA A N 1
ATOM 2080 C CA . ALA A 1 261 ? 10.738 -7.637 -10.385 1.00 89.88 261 ALA A CA 1
ATOM 2081 C C . ALA A 1 261 ? 10.412 -6.780 -11.623 1.00 89.88 261 ALA A C 1
ATOM 2083 O O . ALA A 1 261 ? 11.150 -6.846 -12.605 1.00 89.88 261 ALA A O 1
ATOM 2084 N N . GLN A 1 262 ? 9.324 -5.999 -11.604 1.00 87.00 262 GLN A N 1
ATOM 2085 C CA . GLN A 1 262 ? 8.948 -5.137 -12.733 1.00 87.00 262 GLN A CA 1
ATOM 2086 C C . GLN A 1 262 ? 9.725 -3.825 -12.682 1.00 87.00 262 GLN A C 1
ATOM 2088 O O . GLN A 1 262 ? 9.753 -3.172 -11.631 1.00 87.00 262 GLN A O 1
ATOM 2093 N N . ARG A 1 263 ? 10.303 -3.396 -13.807 1.00 81.44 263 ARG A N 1
ATOM 2094 C CA . ARG A 1 263 ? 10.915 -2.066 -13.932 1.00 81.44 263 ARG A CA 1
ATOM 2095 C C . ARG A 1 263 ? 9.918 -1.025 -14.415 1.00 81.44 263 ARG A C 1
ATOM 2097 O O . ARG A 1 263 ? 9.979 0.104 -13.938 1.00 81.44 263 ARG A O 1
ATOM 2104 N N . PHE A 1 264 ? 9.001 -1.411 -15.298 1.00 79.00 264 PHE A N 1
ATOM 2105 C CA . PHE A 1 264 ? 7.918 -0.571 -15.805 1.00 79.00 264 PHE A CA 1
ATOM 2106 C C . PHE A 1 264 ? 6.564 -1.274 -15.716 1.00 79.00 264 PHE A C 1
ATOM 2108 O O . PHE A 1 264 ? 6.454 -2.502 -15.732 1.00 79.00 264 PHE A O 1
ATOM 2115 N N . ARG A 1 265 ? 5.506 -0.465 -15.642 1.00 76.94 265 ARG A N 1
ATOM 2116 C CA . ARG A 1 265 ? 4.134 -0.958 -15.574 1.00 76.94 265 ARG A CA 1
ATOM 2117 C C . ARG A 1 265 ? 3.774 -1.721 -16.848 1.00 76.94 265 ARG A C 1
ATOM 2119 O O . ARG A 1 265 ? 3.881 -1.177 -17.943 1.00 76.94 265 ARG A O 1
ATOM 2126 N N . GLY A 1 266 ? 3.278 -2.944 -16.680 1.00 75.62 266 GLY A N 1
ATOM 2127 C CA . GLY A 1 266 ? 2.831 -3.789 -17.790 1.00 75.62 266 GLY A CA 1
ATOM 2128 C C . GLY A 1 266 ? 3.944 -4.557 -18.506 1.00 75.62 266 GLY A C 1
ATOM 2129 O O . GLY A 1 266 ? 3.673 -5.149 -19.543 1.00 75.62 266 GLY A O 1
ATOM 2130 N N . GLU A 1 267 ? 5.175 -4.591 -17.975 1.00 77.06 267 GLU A N 1
ATOM 2131 C CA . GLU A 1 267 ? 6.231 -5.492 -18.484 1.00 77.06 267 GLU A CA 1
ATOM 2132 C C . GLU A 1 267 ? 5.833 -6.970 -18.397 1.00 77.06 267 GLU A C 1
ATOM 2134 O O . GLU A 1 267 ? 6.260 -7.795 -19.205 1.00 77.06 267 GLU A O 1
ATOM 2139 N N . THR A 1 268 ? 4.996 -7.300 -17.418 1.00 75.44 268 THR A N 1
ATOM 2140 C CA . THR A 1 268 ? 4.284 -8.569 -17.334 1.00 75.44 268 THR A CA 1
ATOM 2141 C C . THR A 1 268 ? 2.786 -8.319 -17.315 1.00 75.44 268 THR A C 1
ATOM 2143 O O . THR A 1 268 ? 2.321 -7.285 -16.832 1.00 75.44 268 THR A O 1
ATOM 2146 N N . ASP A 1 269 ? 2.033 -9.307 -17.794 1.00 85.31 269 ASP A N 1
ATOM 2147 C CA . ASP A 1 269 ? 0.577 -9.240 -17.935 1.00 85.31 269 ASP A CA 1
ATOM 2148 C C . ASP A 1 269 ? -0.146 -8.800 -16.651 1.00 85.31 269 ASP A C 1
ATOM 2150 O O . ASP A 1 269 ? -1.129 -8.060 -16.695 1.00 85.31 269 ASP A O 1
ATOM 2154 N N . PHE A 1 270 ? 0.333 -9.258 -15.486 1.00 92.88 270 PHE A N 1
ATOM 2155 C CA . PHE A 1 270 ? -0.331 -9.033 -14.207 1.00 92.88 270 PHE A CA 1
ATOM 2156 C C . PHE A 1 270 ? 0.632 -8.799 -13.049 1.00 92.88 270 PHE A C 1
ATOM 2158 O O . PHE A 1 270 ? 1.606 -9.525 -12.847 1.00 92.88 270 PHE A O 1
ATOM 2165 N N . GLN A 1 271 ? 0.241 -7.863 -12.190 1.00 93.56 271 GLN A N 1
ATOM 2166 C CA . GLN A 1 271 ? 0.980 -7.442 -11.011 1.00 93.56 271 GLN A CA 1
ATOM 2167 C C . GLN A 1 271 ? 0.037 -7.255 -9.821 1.00 93.56 271 GLN A C 1
ATOM 2169 O O . GLN A 1 271 ? -1.158 -6.990 -9.983 1.00 93.56 271 GLN A O 1
ATOM 2174 N N . ILE A 1 272 ? 0.566 -7.403 -8.607 1.00 96.25 272 ILE A N 1
ATOM 2175 C CA . ILE A 1 272 ? -0.165 -7.064 -7.390 1.00 96.25 272 ILE A CA 1
ATOM 2176 C C . ILE A 1 272 ? -0.386 -5.552 -7.344 1.00 96.25 272 ILE A C 1
ATOM 2178 O O . ILE A 1 272 ? 0.566 -4.775 -7.315 1.00 96.25 272 ILE A O 1
ATOM 2182 N N . TYR A 1 273 ? -1.650 -5.143 -7.255 1.00 95.50 273 TYR A N 1
ATOM 2183 C CA . TYR A 1 273 ? -2.000 -3.757 -6.981 1.00 95.50 273 TYR A CA 1
ATOM 2184 C C . TYR A 1 273 ? -2.059 -3.509 -5.469 1.00 95.50 273 TYR A C 1
ATOM 2186 O O . TYR A 1 273 ? -3.027 -3.903 -4.808 1.00 95.50 273 TYR A O 1
ATOM 2194 N N . SER A 1 274 ? -1.017 -2.868 -4.933 1.00 93.06 274 SER A N 1
ATOM 2195 C CA . SER A 1 274 ? -0.725 -2.716 -3.498 1.00 93.06 274 SER A CA 1
ATOM 2196 C C . SER A 1 274 ? -1.902 -2.224 -2.666 1.00 93.06 274 SER A C 1
ATOM 2198 O O . SER A 1 274 ? -2.273 -2.844 -1.668 1.00 93.06 274 SER A O 1
ATOM 2200 N N . TRP A 1 275 ? -2.532 -1.129 -3.090 1.00 92.94 275 TRP A N 1
ATOM 2201 C CA . TRP A 1 275 ? -3.622 -0.522 -2.329 1.00 92.94 275 TRP A CA 1
ATOM 2202 C C . TRP A 1 275 ? -4.865 -1.411 -2.333 1.00 92.94 275 TRP A C 1
ATOM 2204 O O . TRP A 1 275 ? -5.472 -1.645 -1.288 1.00 92.94 275 TRP A O 1
ATOM 2214 N N . ASN A 1 276 ? -5.212 -1.972 -3.499 1.00 95.75 276 ASN A N 1
ATOM 2215 C CA . ASN A 1 276 ? -6.385 -2.829 -3.640 1.00 95.75 276 ASN A CA 1
ATOM 2216 C C . ASN A 1 276 ? -6.266 -4.091 -2.785 1.00 95.75 276 ASN A C 1
ATOM 2218 O O . ASN A 1 276 ? -7.199 -4.434 -2.054 1.00 95.75 276 ASN A O 1
ATOM 2222 N N . ILE A 1 277 ? -5.114 -4.769 -2.864 1.00 97.19 277 ILE A N 1
ATOM 2223 C CA . ILE A 1 277 ? -4.901 -5.998 -2.107 1.00 97.19 277 ILE A CA 1
ATOM 2224 C C . ILE A 1 277 ? -4.882 -5.707 -0.608 1.00 97.19 277 ILE A C 1
ATOM 2226 O O . ILE A 1 277 ? -5.544 -6.423 0.131 1.00 97.19 277 ILE A O 1
ATOM 2230 N N . ALA A 1 278 ? -4.219 -4.637 -0.152 1.00 96.06 278 ALA A N 1
ATOM 2231 C CA . ALA A 1 278 ? -4.151 -4.300 1.268 1.00 96.06 278 ALA A CA 1
ATOM 2232 C C . ALA A 1 278 ? -5.537 -3.977 1.850 1.00 96.06 278 ALA A C 1
ATOM 2234 O O . ALA A 1 278 ? -5.880 -4.471 2.924 1.00 96.06 278 ALA A O 1
ATOM 2235 N N . PHE A 1 279 ? -6.356 -3.209 1.124 1.00 96.62 279 PHE A N 1
ATOM 2236 C CA . PHE A 1 279 ? -7.701 -2.826 1.561 1.00 96.62 279 PHE A CA 1
ATOM 2237 C C . PHE A 1 279 ? -8.614 -4.043 1.688 1.00 96.62 279 PHE A C 1
ATOM 2239 O O . PHE A 1 279 ? -9.216 -4.269 2.738 1.00 96.62 279 PHE A O 1
ATOM 2246 N N . HIS A 1 280 ? -8.702 -4.859 0.635 1.00 97.62 280 HIS A N 1
ATOM 2247 C CA . HIS A 1 280 ? -9.564 -6.039 0.678 1.00 97.62 280 HIS A CA 1
ATOM 2248 C C . HIS A 1 280 ? -9.035 -7.090 1.642 1.00 97.62 280 HIS A C 1
ATOM 2250 O O . HIS A 1 280 ? -9.830 -7.685 2.358 1.00 97.62 280 HIS A O 1
ATOM 2256 N N . TYR A 1 281 ? -7.721 -7.288 1.735 1.00 97.12 281 TYR A N 1
ATOM 2257 C CA . TYR A 1 281 ? -7.149 -8.225 2.697 1.00 97.12 281 TYR A CA 1
ATOM 2258 C C . TYR A 1 281 ? -7.457 -7.796 4.138 1.00 97.12 281 TYR A C 1
ATOM 2260 O O . TYR A 1 281 ? -7.858 -8.637 4.935 1.00 97.12 281 TYR A O 1
ATOM 2268 N N . ALA A 1 282 ? -7.386 -6.500 4.470 1.00 95.44 282 ALA A N 1
ATOM 2269 C CA . ALA A 1 282 ? -7.809 -5.999 5.782 1.00 95.44 282 ALA A CA 1
ATOM 2270 C C . ALA A 1 282 ? -9.280 -6.334 6.089 1.00 95.44 282 ALA A C 1
ATOM 2272 O O . ALA A 1 282 ? -9.591 -6.812 7.181 1.00 95.44 282 ALA A O 1
ATOM 2273 N N . VAL A 1 283 ? -10.173 -6.151 5.110 1.00 95.06 283 VAL A N 1
ATOM 2274 C CA . VAL A 1 283 ? -11.593 -6.515 5.236 1.00 95.06 283 VAL A CA 1
ATOM 2275 C C . VAL A 1 283 ? -11.767 -8.023 5.453 1.00 95.06 283 VAL A C 1
ATOM 2277 O O . VAL A 1 283 ? -12.529 -8.427 6.330 1.00 95.06 283 VAL A O 1
ATOM 2280 N N . GLU A 1 284 ? -11.065 -8.870 4.695 1.00 95.00 284 GLU A N 1
ATOM 2281 C CA . GLU A 1 284 ? -11.178 -10.328 4.842 1.00 95.00 284 GLU A CA 1
ATOM 2282 C C . GLU A 1 284 ? -10.611 -10.813 6.184 1.00 95.00 284 GLU A C 1
ATOM 2284 O O . GLU A 1 284 ? -11.244 -11.627 6.854 1.00 95.00 284 GLU A O 1
ATOM 2289 N N . ARG A 1 285 ? -9.486 -10.257 6.652 1.00 92.06 285 ARG A N 1
ATOM 2290 C CA . ARG A 1 285 ? -8.929 -10.590 7.975 1.00 92.06 285 ARG A CA 1
ATOM 2291 C C . ARG A 1 285 ? -9.848 -10.169 9.112 1.00 92.06 285 ARG A C 1
ATOM 2293 O O . ARG A 1 285 ? -9.984 -10.910 10.083 1.00 92.06 285 ARG A O 1
ATOM 2300 N N . HIS A 1 286 ? -10.515 -9.024 8.981 1.00 89.81 286 HIS A N 1
ATOM 2301 C CA . HIS A 1 286 ? -11.538 -8.615 9.936 1.00 89.81 286 HIS A CA 1
ATOM 2302 C C . HIS A 1 286 ? -12.702 -9.620 9.978 1.00 89.81 286 HIS A C 1
ATOM 2304 O O . HIS A 1 286 ? -13.104 -10.044 11.060 1.00 89.81 286 HIS A O 1
ATOM 2310 N N . ARG A 1 287 ? -13.192 -10.084 8.819 1.00 87.62 287 ARG A N 1
ATOM 2311 C CA . ARG A 1 287 ? -14.234 -11.127 8.757 1.00 87.62 287 ARG A CA 1
ATOM 2312 C C . ARG A 1 287 ? -13.786 -12.441 9.389 1.00 87.62 287 ARG A C 1
ATOM 2314 O O . ARG A 1 287 ? -14.539 -13.025 10.160 1.00 87.62 287 ARG A O 1
ATOM 2321 N N . GLU A 1 288 ? -12.575 -12.903 9.093 1.00 85.81 288 GLU A N 1
ATOM 2322 C CA . GLU A 1 288 ? -12.031 -14.126 9.692 1.00 85.81 288 GLU A CA 1
ATOM 2323 C C . GLU A 1 288 ? -11.915 -14.010 11.217 1.00 85.81 288 GLU A C 1
ATOM 2325 O O . GLU A 1 288 ? -12.240 -14.963 11.924 1.00 85.81 288 GLU A O 1
ATOM 2330 N N . ALA A 1 289 ? -11.516 -12.844 11.736 1.00 82.44 289 ALA A N 1
ATOM 2331 C CA . ALA A 1 289 ? -11.472 -12.594 13.174 1.00 82.44 289 ALA A CA 1
ATOM 2332 C C . ALA A 1 289 ? -12.867 -12.681 13.818 1.00 82.44 289 ALA A C 1
ATOM 2334 O O . ALA A 1 289 ? -13.008 -13.335 14.852 1.00 82.44 289 ALA A O 1
ATOM 2335 N N . LEU A 1 290 ? -13.893 -12.093 13.190 1.00 78.69 290 LEU A N 1
ATOM 2336 C CA . LEU A 1 290 ? -15.283 -12.176 13.660 1.00 78.69 290 LEU A CA 1
ATOM 2337 C C . LEU A 1 290 ? -15.827 -13.613 13.642 1.00 78.69 290 LEU A C 1
ATOM 2339 O O . LEU A 1 290 ? -16.493 -14.043 14.581 1.00 78.69 290 LEU A O 1
ATOM 2343 N N . LEU A 1 291 ? -15.519 -14.386 12.598 1.00 74.75 291 LEU A N 1
ATOM 2344 C CA . LEU A 1 291 ? -15.916 -15.797 12.526 1.00 74.75 291 LEU A CA 1
ATOM 2345 C C . LEU A 1 291 ? -15.208 -16.637 13.595 1.00 74.75 291 LEU A C 1
ATOM 2347 O O . LEU A 1 291 ? -15.802 -17.542 14.181 1.00 74.75 291 LEU A O 1
ATOM 2351 N N . TYR A 1 292 ? -13.941 -16.332 13.880 1.00 70.25 292 TYR A N 1
ATOM 2352 C CA . TYR A 1 292 ? -13.166 -17.041 14.890 1.00 70.25 292 TYR A CA 1
ATOM 2353 C C . TYR A 1 292 ? -13.686 -16.798 16.312 1.00 70.25 292 TYR A C 1
ATOM 2355 O O . TYR A 1 292 ? -13.762 -17.738 17.110 1.00 70.25 292 TYR A O 1
ATOM 2363 N N . THR A 1 293 ? -14.062 -15.559 16.641 1.00 65.19 293 THR A N 1
ATOM 2364 C CA . THR A 1 293 ? -14.659 -15.238 17.944 1.00 65.19 293 THR A CA 1
ATOM 2365 C C . THR A 1 293 ? -16.023 -15.905 18.097 1.00 65.19 293 THR A C 1
ATOM 2367 O O . THR A 1 293 ? -16.246 -16.574 19.107 1.00 65.19 293 THR A O 1
ATOM 2370 N N . ALA A 1 294 ? -16.884 -15.837 17.077 1.00 58.69 294 ALA A N 1
ATOM 2371 C CA . ALA A 1 294 ? -18.175 -16.527 17.074 1.00 58.69 294 ALA A CA 1
ATOM 2372 C C . ALA A 1 294 ? -18.016 -18.052 17.262 1.00 58.69 294 ALA A C 1
ATOM 2374 O O . ALA A 1 294 ? -18.634 -18.648 18.146 1.00 58.69 294 ALA A O 1
ATOM 2375 N N . GLY A 1 295 ? -17.102 -18.683 16.516 1.00 54.16 295 GLY A N 1
ATOM 2376 C CA . GLY A 1 295 ? -16.829 -20.120 16.621 1.00 54.16 295 GLY A CA 1
ATOM 2377 C C . GLY A 1 295 ? -16.276 -20.556 17.988 1.00 54.16 295 GLY A C 1
ATOM 2378 O O . GLY A 1 295 ? -16.637 -21.620 18.494 1.00 54.16 295 GLY A O 1
ATOM 2379 N N . ARG A 1 296 ? -15.441 -19.735 18.645 1.00 52.62 296 ARG A N 1
ATOM 2380 C CA . ARG A 1 296 ? -14.955 -20.013 20.014 1.00 52.62 296 ARG A CA 1
ATOM 2381 C C . ARG A 1 296 ? -16.059 -19.917 21.071 1.00 52.62 296 ARG A C 1
ATOM 2383 O O . ARG A 1 296 ? -16.041 -20.691 22.032 1.00 52.62 296 ARG A O 1
ATOM 2390 N N . HIS A 1 297 ? -17.015 -19.005 20.911 1.00 48.03 297 HIS A N 1
ATOM 2391 C CA . HIS A 1 297 ? -18.163 -18.916 21.817 1.00 48.03 297 HIS A CA 1
ATOM 2392 C C . HIS A 1 297 ? -19.123 -20.103 21.662 1.00 48.03 297 HIS A C 1
ATOM 2394 O O . HIS A 1 297 ? -19.708 -20.535 22.655 1.00 48.03 297 HIS A O 1
ATOM 2400 N N . ALA A 1 298 ? -19.218 -20.691 20.467 1.00 47.47 298 ALA A N 1
ATOM 2401 C CA . ALA A 1 298 ? -19.954 -21.936 20.258 1.00 47.47 298 ALA A CA 1
ATOM 2402 C C . ALA A 1 298 ? -19.259 -23.147 20.921 1.00 47.47 298 ALA A C 1
ATOM 2404 O O . ALA A 1 298 ? -19.920 -23.998 21.509 1.00 47.47 298 ALA A O 1
ATOM 2405 N N . GLY A 1 299 ? -17.920 -23.209 20.895 1.00 44.34 299 GLY A N 1
ATOM 2406 C CA . GLY A 1 299 ? -17.148 -24.351 21.412 1.00 44.34 299 GLY A CA 1
ATOM 2407 C C . GLY A 1 299 ? -16.869 -24.376 22.924 1.00 44.34 299 GLY A C 1
ATOM 2408 O O . GLY A 1 299 ? -16.462 -25.411 23.445 1.00 44.34 299 GLY A O 1
ATOM 2409 N N . THR A 1 300 ? -17.053 -23.268 23.651 1.00 45.47 300 THR A N 1
ATOM 2410 C CA . THR A 1 300 ? -16.708 -23.168 25.090 1.00 45.47 300 THR A CA 1
ATOM 2411 C C . THR A 1 300 ? -17.883 -23.372 26.048 1.00 45.47 300 THR A C 1
ATOM 2413 O O . THR A 1 300 ? -17.695 -23.310 27.266 1.00 45.47 300 THR A O 1
ATOM 2416 N N . ARG A 1 301 ? -19.091 -23.670 25.556 1.00 47.41 301 ARG A N 1
ATOM 2417 C CA . ARG A 1 301 ? -20.247 -23.901 26.433 1.00 47.41 301 ARG A CA 1
ATOM 2418 C C . ARG A 1 301 ? -20.163 -25.262 27.126 1.00 47.41 301 ARG A C 1
ATOM 2420 O O . ARG A 1 301 ? -20.665 -26.269 26.637 1.00 47.41 301 ARG A O 1
ATOM 2427 N N . LYS A 1 302 ? -19.583 -25.266 28.332 1.00 46.44 302 LYS A N 1
ATOM 2428 C CA . LYS A 1 302 ? -20.014 -26.186 29.391 1.00 46.44 302 LYS A CA 1
ATOM 2429 C C . LYS A 1 302 ? -21.492 -25.904 29.669 1.00 46.44 302 LYS A C 1
ATOM 2431 O O . LYS A 1 302 ? -21.879 -24.748 29.826 1.00 46.44 302 LYS A O 1
ATOM 2436 N N . THR A 1 303 ? -22.293 -26.963 29.698 1.00 41.06 303 THR A N 1
ATOM 2437 C CA . THR A 1 303 ? -23.712 -26.963 30.078 1.00 41.06 303 THR A CA 1
ATOM 2438 C C . THR A 1 303 ? -23.971 -26.034 31.271 1.00 41.06 303 THR A C 1
ATOM 2440 O O . THR A 1 303 ? -23.253 -26.161 32.268 1.00 41.06 303 THR A O 1
ATOM 2443 N N . PRO A 1 304 ? -24.971 -25.132 31.219 1.00 41.12 304 PRO A N 1
ATOM 2444 C CA . PRO A 1 304 ? -25.316 -24.307 32.368 1.00 41.12 304 PRO A CA 1
ATOM 2445 C C . PRO A 1 304 ? -25.754 -25.217 33.517 1.00 41.12 304 PRO A C 1
ATOM 2447 O O . PRO A 1 304 ? -26.676 -26.019 33.361 1.00 41.12 304 PRO A O 1
ATOM 2450 N N . THR A 1 305 ? -25.103 -25.108 34.672 1.00 42.59 305 THR A N 1
ATOM 2451 C CA . THR A 1 305 ? -25.630 -25.674 35.914 1.00 42.59 305 THR A CA 1
ATOM 2452 C C . THR A 1 305 ? -26.941 -24.946 36.235 1.00 42.59 305 THR A C 1
ATOM 2454 O O . THR A 1 305 ? -26.933 -23.713 36.317 1.00 42.59 305 THR A O 1
ATOM 2457 N N . PRO A 1 306 ? -28.076 -25.644 36.411 1.00 35.34 306 PRO A N 1
ATOM 2458 C CA . PRO A 1 306 ? -29.328 -24.987 36.763 1.00 35.34 306 PRO A CA 1
ATOM 2459 C C . PRO A 1 306 ? -29.197 -24.385 38.170 1.00 35.34 306 PRO A C 1
ATOM 2461 O O . PRO A 1 306 ? -28.973 -25.131 39.121 1.00 35.34 306 PRO A O 1
ATOM 2464 N N . GLY A 1 307 ? -29.323 -23.058 38.313 1.00 42.91 307 GLY A N 1
ATOM 2465 C CA . GLY A 1 307 ? -29.502 -22.422 39.630 1.00 42.91 307 GLY A CA 1
ATOM 2466 C C . GLY A 1 307 ? -28.689 -21.166 39.972 1.00 42.91 307 GLY A C 1
ATOM 2467 O O . GLY A 1 307 ? -28.754 -20.738 41.120 1.00 42.91 307 GLY A O 1
ATOM 2468 N N . ALA A 1 308 ? -27.942 -20.542 39.056 1.00 37.78 308 ALA A N 1
ATOM 2469 C CA . ALA A 1 308 ? -27.253 -19.287 39.388 1.00 37.78 308 ALA A CA 1
ATOM 2470 C C . ALA A 1 308 ? -28.228 -18.080 39.391 1.00 37.78 308 ALA A C 1
ATOM 2472 O O . ALA A 1 308 ? -28.962 -17.902 38.413 1.00 37.78 308 ALA A O 1
ATOM 2473 N N . PRO A 1 309 ? -28.265 -17.251 40.455 1.00 41.66 309 PRO A N 1
ATOM 2474 C CA . PRO A 1 309 ? -29.179 -16.114 40.554 1.00 41.66 309 PRO A CA 1
ATOM 2475 C C . PRO A 1 309 ? -28.740 -14.954 39.647 1.00 41.66 309 PRO A C 1
ATOM 2477 O O . PRO A 1 309 ? -27.547 -14.724 39.444 1.00 41.66 309 PRO A O 1
ATOM 2480 N N . ARG A 1 310 ? -29.720 -14.221 39.101 1.00 34.03 310 ARG A N 1
ATOM 2481 C CA . ARG A 1 310 ? -29.490 -13.042 38.248 1.00 34.03 310 ARG A CA 1
ATOM 2482 C C . ARG A 1 310 ? -29.008 -11.853 39.096 1.00 34.03 310 ARG A C 1
ATOM 2484 O O . ARG A 1 310 ? -29.571 -11.654 40.173 1.00 34.03 310 ARG A O 1
ATOM 2491 N N . PRO A 1 311 ? -28.022 -11.060 38.639 1.00 41.47 311 PRO A N 1
ATOM 2492 C CA . PRO A 1 311 ? -27.682 -9.793 39.277 1.00 41.47 311 PRO A CA 1
ATOM 2493 C C . PRO A 1 311 ? -28.762 -8.743 38.986 1.00 41.47 311 PRO A C 1
ATOM 2495 O O . PRO A 1 311 ? -29.334 -8.744 37.894 1.00 41.47 311 PRO A O 1
ATOM 2498 N N . ASN A 1 312 ? -29.022 -7.886 39.978 1.00 43.66 312 ASN A N 1
ATOM 2499 C CA . ASN A 1 312 ? -29.878 -6.699 39.871 1.00 43.66 312 ASN A CA 1
ATOM 2500 C C . ASN A 1 312 ? -29.305 -5.649 38.918 1.00 43.66 312 ASN A C 1
ATOM 2502 O O . ASN A 1 312 ? -28.059 -5.515 38.889 1.00 43.66 312 ASN A O 1
#

Radius of gyration: 23.76 Å; chains: 1; bounding box: 70×59×64 Å

Foldseek 3Di:
DDDDDVCNLCVPPDDPVCVCVCVPPNDDPDDDDPFAAAEEEEADECCPDPVNCVVCVVVQVPDPPDDPVPPQAPCCVAPVVRYQAYEYEFFWDFDDDPPPDPDGDIDTDDHPPDDPPPPRYHYHYCCRQADPLLNVLDDAPAPQLSLLRVLRPDDPRLKYFYAYPPEDDPHHDGSVVAADPVPGGDFAFDPDKEFAQDQDDLVQLPDPDCRSALNRLNHVCCVVQNTDIATHTDRYTAIAGSVLLCCLLVVCVVLNSVQSNHRYPSPDSYHHRSRRSSRVSVVSVVVVVVVVVSVVVVVPDDDDDPDDDDDD

Sequence (312 aa):
MIVVSIEESVQDVVLEGWEDTWVAKARYQGPHLPEPKIDFVYNWVNGSQPELIATMRPYDINSSLNDEEGIWLAVELYAGTFLNRVQILVNAYEKSPTDGSAVGKMGKQSPYWLRGDAHQVQVLSQEEFFGPEERKCLPTFDSLTIENQLYNTKSDTGRLFALSDDMILGKPHSASDLYSPLFGPTLGFKDNTYNTLSPPTEKDAERFGEKPFLIYISWLLNRRFGARKRKGQVHFGHSLSQVVMREAITSFPGPAFRSAAQRFRGETDFQIYSWNIAFHYAVERHREALLYTAGRHAGTRKTPTPGAPRPN